Protein AF-0000000086523791 (afdb_homodimer)

Solvent-accessible surface area (backbone atoms only — not comparable to full-atom values): 11083 Å² total; per-residue (Å²): 118,56,74,66,54,50,53,51,49,51,51,46,50,51,45,53,51,39,54,52,46,50,52,58,50,50,51,60,93,48,88,85,52,74,67,69,59,48,72,68,50,50,51,43,50,53,49,46,54,52,52,44,53,53,50,54,45,50,52,24,54,75,55,69,38,56,59,83,69,45,79,67,77,78,74,68,75,64,69,58,68,72,66,54,68,65,63,68,61,56,65,77,111,118,57,74,67,55,52,53,49,48,52,51,49,50,51,47,52,51,38,55,50,46,49,50,58,50,51,52,58,90,48,88,84,51,74,65,68,61,50,72,70,50,51,50,44,49,54,50,45,54,50,50,46,52,53,50,52,44,51,53,24,53,74,55,69,39,56,61,82,68,46,79,65,79,77,76,66,76,63,71,60,69,71,67,55,69,65,66,68,62,57,67,76,112

Foldseek 3Di:
DDPVLVVVLVVLVVLVVVLVVVCVVQDDPDLVDDRPDDPVVVVVSVVSVVVSVVVVCVSCVVVVHPPVPPPPPDPPPCCVPVVVPPSVPPPPD/DDPVLVVVLVVLVVVVVVLVVVCVVQDDPDPVDDRPDDPVVVVVSVVSVVVSVVVVCVSCVVVVHPPVPPPPPDPPPCCVPVVPPPVVPPVPD

Sequence (186 aa):
MSAEHSTEKRILMAMRKTLGKIIRDLTPSDSAVQYPLSDDTVEDVKKCFDLIAARERELAQQAGLNVQDRPHFIDEERTTNIVSMQGLKKRADMSAEHSTEKRILMAMRKTLGKIIRDLTPSDSAVQYPLSDDTVEDVKKCFDLIAARERELAQQAGLNVQDRPHFIDEERTTNIVSMQGLKKRAD

Secondary structure (DSSP, 8-state):
--HHHHHHHHHHHHHHHHHHHHHHHHS-SSTTSPPSS-HHHHHHHHHHHHHHHHHHHHHHHHTT--GGGS--------------THHHHGGG-/--HHHHHHHHHHHHHHHHHHHHHHHHS-SSTTSPPSS-HHHHHHHHHHHHHHHHHHHHHHHHTT--GGGS--------------GGGGTGGG-

Structure (mmCIF, N/CA/C/O backbone):
data_AF-0000000086523791-model_v1
#
loop_
_entity.id
_entity.type
_entity.pdbx_description
1 polymer 'Segregation and condensation protein A'
#
loop_
_atom_site.group_PDB
_atom_site.id
_atom_site.type_symbol
_atom_site.label_atom_id
_atom_site.label_alt_id
_atom_site.label_comp_id
_atom_site.label_asym_id
_atom_site.label_entity_id
_atom_site.label_seq_id
_atom_site.pdbx_PDB_ins_code
_atom_site.Cartn_x
_atom_site.Cartn_y
_atom_site.Cartn_z
_atom_site.occupancy
_atom_site.B_iso_or_equiv
_atom_site.auth_seq_id
_atom_site.auth_comp_id
_atom_site.auth_asym_id
_atom_site.auth_atom_id
_atom_site.pdbx_PDB_model_num
ATOM 1 N N . MET A 1 1 ? 11.602 -16.594 -11.641 1 57.47 1 MET A N 1
ATOM 2 C CA . MET A 1 1 ? 10.523 -15.828 -11.039 1 57.47 1 MET A CA 1
ATOM 3 C C . MET A 1 1 ? 9.398 -15.594 -12.055 1 57.47 1 MET A C 1
ATOM 5 O O . MET A 1 1 ? 9.656 -15.242 -13.203 1 57.47 1 MET A O 1
ATOM 9 N N . SER A 1 2 ? 8.125 -16.047 -11.766 1 75.75 2 SER A N 1
ATOM 10 C CA . SER A 1 2 ? 7.039 -15.883 -12.727 1 75.75 2 SER A CA 1
ATOM 11 C C . SER A 1 2 ? 6.699 -14.414 -12.938 1 75.75 2 SER A C 1
ATOM 13 O O . SER A 1 2 ? 7.004 -13.57 -12.086 1 75.75 2 SER A O 1
ATOM 15 N N . ALA A 1 3 ? 6.363 -14.008 -14.148 1 73.5 3 ALA A N 1
ATOM 16 C CA . ALA A 1 3 ? 5.93 -12.656 -14.492 1 73.5 3 ALA A CA 1
ATOM 17 C C . ALA A 1 3 ? 4.938 -12.125 -13.461 1 73.5 3 ALA A C 1
ATOM 19 O O . ALA A 1 3 ? 4.941 -10.93 -13.148 1 73.5 3 ALA A O 1
ATOM 20 N N . GLU A 1 4 ? 4.207 -13.031 -12.883 1 75.5 4 GLU A N 1
ATOM 21 C CA . GLU A 1 4 ? 3.215 -12.68 -11.875 1 75.5 4 GLU A CA 1
ATOM 22 C C . GLU A 1 4 ? 3.881 -12.211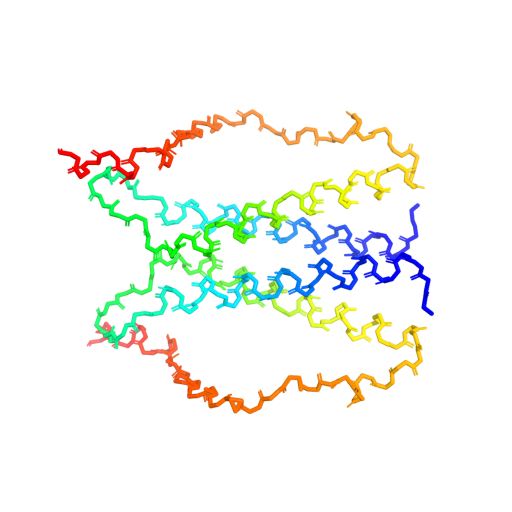 -10.586 1 75.5 4 GLU A C 1
ATOM 24 O O . GLU A 1 4 ? 3.424 -11.258 -9.953 1 75.5 4 GLU A O 1
ATOM 29 N N . HIS A 1 5 ? 5.008 -12.82 -10.273 1 79.25 5 HIS A N 1
ATOM 30 C CA . HIS A 1 5 ? 5.711 -12.445 -9.055 1 79.25 5 HIS A CA 1
ATOM 31 C C . HIS A 1 5 ? 6.445 -11.117 -9.227 1 79.25 5 HIS A C 1
ATOM 33 O O . HIS A 1 5 ? 6.547 -10.336 -8.281 1 79.25 5 HIS A O 1
ATOM 39 N N . SER A 1 6 ? 6.762 -10.922 -10.461 1 84.69 6 SER A N 1
ATOM 40 C CA . SER A 1 6 ? 7.461 -9.672 -10.734 1 84.69 6 SER A CA 1
ATOM 41 C C . SER A 1 6 ? 6.527 -8.469 -10.586 1 84.69 6 SER A C 1
ATOM 43 O O . SER A 1 6 ? 6.906 -7.453 -10 1 84.69 6 SER A O 1
ATOM 45 N N . THR A 1 7 ? 5.328 -8.633 -11.086 1 90.75 7 THR A N 1
ATOM 46 C CA . THR A 1 7 ? 4.355 -7.547 -11 1 90.75 7 THR A CA 1
ATOM 47 C C . THR A 1 7 ? 3.99 -7.27 -9.539 1 90.75 7 THR A C 1
ATOM 49 O O . THR A 1 7 ? 3.953 -6.117 -9.109 1 90.75 7 THR A O 1
ATOM 52 N N . GLU A 1 8 ? 3.781 -8.297 -8.852 1 93.62 8 GLU A N 1
ATOM 53 C CA . GLU A 1 8 ? 3.443 -8.141 -7.441 1 93.62 8 GLU A CA 1
ATOM 54 C C . GLU A 1 8 ? 4.578 -7.477 -6.668 1 93.62 8 GLU A C 1
ATOM 56 O O . GLU A 1 8 ? 4.336 -6.59 -5.848 1 93.62 8 GLU A O 1
ATOM 61 N N . LYS A 1 9 ? 5.746 -7.879 -6.918 1 92.06 9 LYS A N 1
ATOM 62 C CA . LYS A 1 9 ? 6.902 -7.293 -6.242 1 92.06 9 LYS A CA 1
ATOM 63 C C . LYS A 1 9 ? 7.008 -5.797 -6.527 1 92.06 9 LYS A C 1
ATOM 65 O O . LYS A 1 9 ? 7.27 -5.004 -5.621 1 92.06 9 LYS A O 1
ATOM 70 N N . ARG A 1 10 ? 6.777 -5.402 -7.695 1 92.62 10 ARG A N 1
ATOM 71 C CA . ARG A 1 10 ? 6.832 -3.992 -8.07 1 92.62 10 ARG A CA 1
ATOM 72 C C . ARG A 1 10 ? 5.785 -3.186 -7.309 1 92.62 10 ARG A C 1
ATOM 74 O O . ARG A 1 10 ? 6.055 -2.068 -6.863 1 92.62 10 ARG A O 1
ATOM 81 N N . ILE A 1 11 ? 4.664 -3.756 -7.207 1 96.19 11 ILE A N 1
ATOM 82 C CA . ILE A 1 11 ? 3.578 -3.072 -6.512 1 96.19 11 ILE A CA 1
ATOM 83 C C . ILE A 1 11 ? 3.928 -2.916 -5.031 1 96.19 11 ILE A C 1
ATOM 85 O O . ILE A 1 11 ? 3.77 -1.836 -4.461 1 96.19 11 ILE A O 1
ATOM 89 N N . LEU A 1 12 ? 4.418 -4 -4.445 1 96.25 12 LEU A N 1
ATOM 90 C CA . LEU A 1 12 ? 4.777 -3.959 -3.031 1 96.25 12 LEU A CA 1
ATOM 91 C C . LEU A 1 12 ? 5.887 -2.939 -2.783 1 96.25 12 LEU A C 1
ATOM 93 O O . LEU A 1 12 ? 5.832 -2.186 -1.809 1 96.25 12 LEU A O 1
ATOM 97 N N . MET A 1 13 ? 6.848 -2.801 -3.639 1 95.25 13 MET A N 1
ATOM 98 C CA . MET A 1 13 ? 7.934 -1.834 -3.512 1 95.25 13 MET A CA 1
ATOM 99 C C . MET A 1 13 ? 7.41 -0.407 -3.627 1 95.25 13 MET A C 1
ATOM 101 O O . MET A 1 13 ? 7.805 0.468 -2.854 1 95.25 13 MET A O 1
ATOM 105 N N . ALA A 1 14 ? 6.574 -0.246 -4.621 1 96.38 14 ALA A N 1
ATOM 106 C CA . ALA A 1 14 ? 5.984 1.077 -4.801 1 96.38 14 ALA A CA 1
ATOM 107 C C . ALA A 1 14 ? 5.199 1.503 -3.564 1 96.38 14 ALA A C 1
ATOM 109 O O . ALA A 1 14 ? 5.305 2.648 -3.119 1 96.38 14 ALA A O 1
ATOM 110 N N . MET A 1 15 ? 4.453 0.571 -3.029 1 97.44 15 MET A N 1
ATOM 111 C CA . MET A 1 15 ? 3.658 0.856 -1.839 1 97.44 15 MET A CA 1
ATOM 112 C C . MET A 1 15 ? 4.555 1.188 -0.651 1 97.44 15 MET A C 1
ATOM 114 O O . MET A 1 15 ? 4.32 2.168 0.057 1 97.44 15 MET A O 1
ATOM 118 N N . ARG A 1 16 ? 5.602 0.369 -0.463 1 96.75 16 ARG A N 1
ATOM 119 C CA . ARG A 1 16 ? 6.531 0.592 0.639 1 96.75 16 ARG A CA 1
ATOM 120 C C . ARG A 1 16 ? 7.191 1.964 0.53 1 96.75 16 ARG A C 1
ATOM 122 O O . ARG A 1 16 ? 7.242 2.713 1.508 1 96.75 16 ARG A O 1
ATOM 129 N N . LYS A 1 17 ? 7.617 2.277 -0.601 1 97.19 17 LYS A N 1
ATOM 130 C CA . LYS A 1 17 ? 8.273 3.562 -0.823 1 97.19 17 LYS A CA 1
ATOM 131 C C . LYS A 1 17 ? 7.316 4.723 -0.574 1 97.19 17 LYS A C 1
ATOM 133 O O . LYS A 1 17 ? 7.684 5.711 0.064 1 97.19 17 LYS A O 1
ATOM 138 N N . THR A 1 18 ? 6.141 4.602 -1.095 1 98 18 THR A N 1
ATOM 139 C CA . THR A 1 18 ? 5.156 5.672 -0.972 1 98 18 THR A CA 1
ATOM 140 C C . THR A 1 18 ? 4.762 5.879 0.487 1 98 18 THR A C 1
ATOM 142 O O . THR A 1 18 ? 4.711 7.016 0.965 1 98 18 THR A O 1
ATOM 145 N N . LEU A 1 19 ? 4.445 4.742 1.153 1 97.44 19 LEU A N 1
ATOM 146 C CA . LEU A 1 19 ? 4.133 4.859 2.572 1 97.44 19 LEU A CA 1
ATOM 147 C C . LEU A 1 19 ? 5.285 5.504 3.334 1 97.44 19 LEU A C 1
ATOM 149 O O . LEU A 1 19 ? 5.066 6.344 4.207 1 97.44 19 LEU A O 1
ATOM 153 N N . GLY A 1 20 ? 6.504 5.145 3.049 1 96.69 20 GLY A N 1
ATOM 154 C CA . GLY A 1 20 ? 7.672 5.762 3.658 1 96.69 20 GLY A CA 1
ATOM 155 C C . GLY A 1 20 ? 7.746 7.258 3.418 1 96.69 20 GLY A C 1
ATOM 156 O O . GLY A 1 20 ? 8.039 8.023 4.34 1 96.69 20 GLY A O 1
ATOM 157 N N . LYS A 1 21 ? 7.5 7.645 2.219 1 96.38 21 LYS A N 1
ATOM 158 C CA . LYS A 1 21 ? 7.516 9.062 1.871 1 96.38 21 LYS A CA 1
ATOM 159 C C . LYS A 1 21 ? 6.426 9.82 2.621 1 96.38 21 LYS A C 1
ATOM 161 O O . LYS A 1 21 ? 6.641 10.953 3.057 1 96.38 21 LYS A O 1
ATOM 166 N N . ILE A 1 22 ? 5.238 9.273 2.73 1 96.81 22 ILE A N 1
ATOM 167 C CA . ILE A 1 22 ? 4.137 9.891 3.463 1 96.81 22 ILE A CA 1
ATOM 168 C C . ILE A 1 22 ? 4.566 10.164 4.902 1 96.81 22 ILE A C 1
ATOM 170 O O . ILE A 1 22 ? 4.371 11.273 5.41 1 96.81 22 ILE A O 1
ATOM 174 N N . ILE A 1 23 ? 5.109 9.188 5.539 1 95.56 23 ILE A N 1
ATOM 175 C CA . ILE A 1 23 ? 5.562 9.328 6.918 1 95.56 23 ILE A CA 1
ATOM 176 C C . ILE A 1 23 ? 6.602 10.445 7.008 1 95.56 23 ILE A C 1
ATOM 178 O O . ILE A 1 23 ? 6.551 11.281 7.914 1 95.56 23 ILE A O 1
ATOM 182 N N . ARG A 1 24 ? 7.504 10.445 6.109 1 93.88 24 ARG A N 1
ATOM 183 C CA . ARG A 1 24 ? 8.547 11.461 6.102 1 93.88 24 ARG A CA 1
ATOM 184 C C . ARG A 1 24 ? 7.945 12.859 5.969 1 93.88 24 ARG A C 1
ATOM 186 O O . ARG A 1 24 ? 8.328 13.781 6.691 1 93.88 24 ARG A O 1
ATOM 193 N N . ASP A 1 25 ? 7.055 13.016 5.027 1 93.69 25 ASP A N 1
ATOM 194 C CA . ASP A 1 25 ? 6.414 14.305 4.773 1 93.69 25 ASP A CA 1
ATOM 195 C C . ASP A 1 25 ? 5.629 14.781 5.996 1 93.69 25 ASP A C 1
ATOM 197 O O . ASP A 1 25 ? 5.48 15.984 6.219 1 93.69 25 ASP A O 1
ATOM 201 N N . LEU A 1 26 ? 5.109 13.852 6.719 1 93.56 26 LEU A N 1
ATOM 202 C CA . LEU A 1 26 ? 4.191 14.188 7.801 1 93.56 26 LEU A CA 1
ATOM 203 C C . LEU A 1 26 ? 4.938 14.328 9.125 1 93.56 26 LEU A C 1
ATOM 205 O O . LEU A 1 26 ? 4.367 14.789 10.117 1 93.56 26 LEU A O 1
ATOM 209 N N . THR A 1 27 ? 6.062 13.758 9.117 1 89.19 27 THR A N 1
ATOM 210 C CA . THR A 1 27 ? 6.848 13.867 10.344 1 89.19 27 THR A CA 1
ATOM 211 C C . THR A 1 27 ? 7.305 15.305 10.57 1 89.19 27 THR A C 1
ATOM 213 O O . THR A 1 27 ? 8.039 15.859 9.75 1 89.19 27 THR A O 1
ATOM 216 N N . PRO A 1 28 ? 6.688 15.891 11.602 1 76.44 28 PRO A N 1
ATOM 217 C CA . PRO A 1 28 ? 7.047 17.297 11.859 1 76.44 28 PRO A CA 1
ATOM 218 C C . PRO A 1 28 ? 8.508 17.453 12.266 1 76.44 28 PRO A C 1
ATOM 220 O O . PRO A 1 28 ? 9.117 16.531 12.812 1 76.44 28 PRO A O 1
ATOM 223 N N . SER A 1 29 ? 9.047 18.594 11.844 1 76.5 29 SER A N 1
ATOM 224 C CA . SER A 1 29 ? 10.391 18.938 12.305 1 76.5 29 SER A CA 1
ATOM 225 C C . SER A 1 29 ? 10.406 19.266 13.797 1 76.5 29 SER A C 1
ATOM 227 O O . SER A 1 29 ? 11.422 19.078 14.461 1 76.5 29 SER A O 1
ATOM 229 N N . ASP A 1 30 ? 9.273 19.828 14.172 1 75.31 30 ASP A N 1
ATOM 230 C CA . ASP A 1 30 ? 9.117 20.234 15.57 1 75.31 30 ASP A CA 1
ATOM 231 C C . ASP A 1 30 ? 8.281 19.203 16.344 1 75.31 30 ASP A C 1
ATOM 233 O O . ASP A 1 30 ? 7.188 18.844 15.906 1 75.31 30 ASP A O 1
ATOM 237 N N . SER A 1 31 ? 8.734 18.766 17.422 1 76.12 31 SER A N 1
ATOM 238 C CA . SER A 1 31 ? 8.078 17.75 18.25 1 76.12 31 SER A CA 1
ATOM 239 C C . SER A 1 31 ? 6.77 18.281 18.828 1 76.12 31 SER A C 1
ATOM 241 O O . SER A 1 31 ? 5.926 17.5 19.281 1 76.12 31 SER A O 1
ATOM 243 N N . ALA A 1 32 ? 6.609 19.547 18.766 1 77.25 32 ALA A N 1
ATOM 244 C CA . ALA A 1 32 ? 5.414 20.156 19.328 1 77.25 32 ALA A CA 1
ATOM 245 C C . ALA A 1 32 ? 4.227 20.016 18.375 1 77.25 32 ALA A C 1
ATOM 247 O O . ALA A 1 32 ? 3.074 20.219 18.781 1 77.25 32 ALA A O 1
ATOM 248 N N . VAL A 1 33 ? 4.535 19.781 17.172 1 74.44 33 VAL A N 1
ATOM 249 C CA . VAL A 1 33 ? 3.488 19.656 16.156 1 74.44 33 VAL A CA 1
ATOM 250 C C . VAL A 1 33 ? 2.947 18.234 16.141 1 74.44 33 VAL A C 1
ATOM 252 O O . VAL A 1 33 ? 3.717 17.266 16.125 1 74.44 33 VAL A O 1
ATOM 255 N N . GLN A 1 34 ? 1.703 18.172 16.25 1 79.56 34 GLN A N 1
ATOM 256 C CA . GLN A 1 34 ? 1.051 16.859 16.281 1 79.56 34 GLN A CA 1
ATOM 257 C C . GLN A 1 34 ? 1.063 16.219 14.906 1 79.56 34 GLN A C 1
ATOM 259 O O . GLN A 1 34 ? 0.889 16.891 13.891 1 79.56 34 GLN A O 1
ATOM 264 N N . TYR A 1 35 ? 1.271 14.906 15.008 1 84.19 35 TYR A N 1
ATOM 265 C CA . TYR A 1 35 ? 1.161 14.109 13.789 1 84.19 35 TYR A CA 1
ATOM 266 C C . TYR A 1 35 ? -0.268 14.117 13.258 1 84.19 35 TYR A C 1
ATOM 268 O O . TYR A 1 35 ? -1.218 13.898 14.016 1 84.19 35 TYR A O 1
ATOM 276 N N . PRO A 1 36 ? -0.43 14.438 12.031 1 88.69 36 PRO A N 1
ATOM 277 C CA . PRO A 1 36 ? -1.761 14.781 11.523 1 88.69 36 PRO A CA 1
ATOM 278 C C . PRO A 1 36 ? -2.611 13.555 11.219 1 88.69 36 PRO A C 1
ATOM 280 O O . PRO A 1 36 ? -3.789 13.68 10.883 1 88.69 36 PRO A O 1
ATOM 283 N N . LEU A 1 37 ? -2.084 12.383 11.328 1 93.75 37 LEU A N 1
ATOM 284 C CA . LEU A 1 37 ? -2.881 11.18 11.094 1 93.75 37 LEU A CA 1
ATOM 285 C C . LEU A 1 37 ? -3.541 10.703 12.383 1 93.75 37 LEU A C 1
ATOM 287 O O . LEU A 1 37 ? -2.936 10.758 13.453 1 93.75 37 LEU A O 1
ATOM 291 N N . SER A 1 38 ? -4.797 10.242 12.188 1 94.31 38 SER A N 1
ATOM 292 C CA . SER A 1 38 ? -5.457 9.617 13.328 1 94.31 38 SER A CA 1
ATOM 293 C C . SER A 1 38 ? -4.668 8.414 13.828 1 94.31 38 SER A C 1
ATOM 295 O O . SER A 1 38 ? -3.895 7.816 13.078 1 94.31 38 SER A O 1
ATOM 297 N N . ASP A 1 39 ? -4.945 8.008 15.094 1 93.94 39 ASP A N 1
ATOM 298 C CA . ASP A 1 39 ? -4.289 6.832 15.656 1 93.94 39 ASP A CA 1
ATOM 299 C C . ASP A 1 39 ? -4.625 5.574 14.859 1 93.94 39 ASP A C 1
ATOM 301 O O . ASP A 1 39 ? -3.764 4.715 14.656 1 93.94 39 ASP A O 1
ATOM 305 N N . ASP A 1 40 ? -5.828 5.457 14.461 1 96.12 40 ASP A N 1
ATOM 306 C CA . ASP A 1 40 ? -6.262 4.305 13.672 1 96.12 40 ASP A CA 1
ATOM 307 C C . ASP A 1 40 ? -5.492 4.215 12.359 1 96.12 40 ASP A C 1
ATOM 309 O O . ASP A 1 40 ? -5.078 3.127 11.945 1 96.12 40 ASP A O 1
ATOM 313 N N . THR A 1 41 ? -5.309 5.391 11.719 1 96.69 41 THR A N 1
ATOM 314 C CA . THR A 1 41 ? -4.59 5.414 10.453 1 96.69 41 THR A CA 1
ATOM 315 C C . THR A 1 41 ? -3.123 5.047 10.656 1 96.69 41 THR A C 1
ATOM 317 O O . THR A 1 41 ? -2.539 4.324 9.844 1 96.69 41 THR A O 1
ATOM 320 N N . VAL A 1 42 ? -2.598 5.496 11.727 1 96.56 42 VAL A N 1
ATOM 321 C CA . VAL A 1 42 ? -1.213 5.172 12.047 1 96.56 42 VAL A CA 1
ATOM 322 C C . VAL A 1 42 ? -1.065 3.662 12.227 1 96.56 42 VAL A C 1
ATOM 324 O O . VAL A 1 42 ? -0.117 3.061 11.719 1 96.56 42 VAL A O 1
ATOM 327 N N . GLU A 1 43 ? -1.948 3.092 12.828 1 97.31 43 GLU A N 1
ATOM 328 C CA . GLU A 1 43 ? -1.923 1.646 13.023 1 97.31 43 GLU A CA 1
ATOM 329 C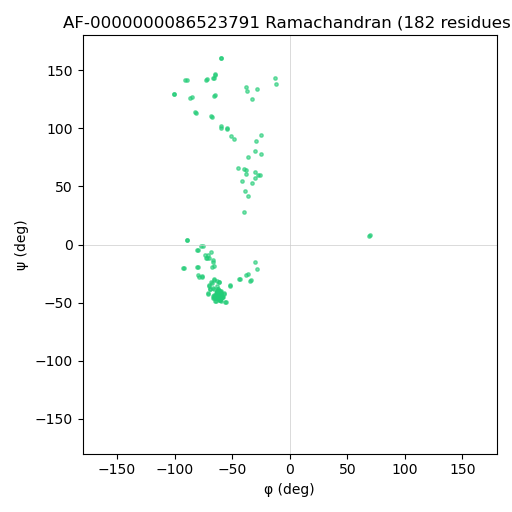 C . GLU A 1 43 ? -2.061 0.908 11.695 1 97.31 43 GLU A C 1
ATOM 331 O O . GLU A 1 43 ? -1.365 -0.082 11.453 1 97.31 43 GLU A O 1
ATOM 336 N N . ASP A 1 44 ? -2.959 1.381 10.891 1 96.81 44 ASP A N 1
ATOM 337 C CA . ASP A 1 44 ? -3.137 0.771 9.578 1 96.81 44 ASP A CA 1
ATOM 338 C C . ASP A 1 44 ? -1.854 0.853 8.758 1 96.81 44 ASP A C 1
ATOM 340 O O . ASP A 1 44 ? -1.517 -0.083 8.023 1 96.81 44 ASP A O 1
ATOM 344 N N . VAL A 1 45 ? -1.162 1.966 8.844 1 97.62 45 VAL A N 1
ATOM 345 C CA . VAL A 1 45 ? 0.094 2.152 8.125 1 97.62 45 VAL A CA 1
ATOM 346 C C . VAL A 1 45 ? 1.124 1.136 8.609 1 97.62 45 VAL A C 1
ATOM 348 O O . VAL A 1 45 ? 1.782 0.474 7.805 1 97.62 45 VAL A O 1
ATOM 351 N N . LYS A 1 46 ? 1.229 0.979 9.852 1 97.25 46 LYS A N 1
ATOM 352 C CA . LYS A 1 46 ? 2.154 0.004 10.422 1 97.25 46 LYS A CA 1
ATOM 353 C C . LYS A 1 46 ? 1.816 -1.41 9.961 1 97.25 46 LYS A C 1
ATOM 355 O O . LYS A 1 46 ? 2.705 -2.172 9.57 1 97.25 46 LYS A O 1
ATOM 360 N N . LYS A 1 47 ? 0.618 -1.729 9.984 1 97.06 47 LYS A N 1
ATOM 361 C CA . LYS A 1 47 ? 0.167 -3.045 9.539 1 97.06 47 LYS A CA 1
ATOM 362 C C . LYS A 1 47 ? 0.499 -3.27 8.062 1 97.06 47 LYS A C 1
ATOM 364 O O . LYS A 1 47 ? 0.882 -4.371 7.672 1 97.06 47 LYS A O 1
ATOM 369 N N . CYS A 1 48 ? 0.324 -2.266 7.316 1 96.88 48 C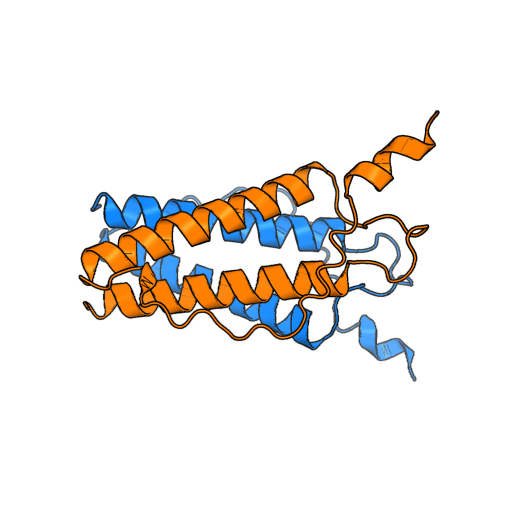YS A N 1
ATOM 370 C CA . CYS A 1 48 ? 0.635 -2.377 5.895 1 96.88 48 CYS A CA 1
ATOM 371 C C . CYS A 1 48 ? 2.115 -2.674 5.68 1 96.88 48 CYS A C 1
ATOM 373 O O . CYS A 1 48 ? 2.473 -3.486 4.828 1 96.88 48 CYS A O 1
ATOM 375 N N . PHE A 1 49 ? 3.021 -2.021 6.453 1 96.12 49 PHE A N 1
ATOM 376 C CA . PHE A 1 49 ? 4.445 -2.322 6.359 1 96.12 49 PHE A CA 1
ATOM 377 C C . PHE A 1 49 ? 4.715 -3.779 6.715 1 96.12 49 PHE A C 1
ATOM 379 O O . PHE A 1 49 ? 5.492 -4.453 6.035 1 96.12 49 PHE A O 1
ATOM 386 N N . ASP A 1 50 ? 4.02 -4.195 7.707 1 95.88 50 ASP A N 1
ATOM 387 C CA . ASP A 1 50 ? 4.191 -5.586 8.117 1 95.88 50 ASP A CA 1
ATOM 388 C C . ASP A 1 50 ? 3.734 -6.547 7.023 1 95.88 50 ASP A C 1
ATOM 390 O O . ASP A 1 50 ? 4.398 -7.547 6.75 1 95.88 50 ASP A O 1
ATOM 394 N N . LEU A 1 51 ? 2.584 -6.277 6.41 1 95.69 51 LEU A N 1
ATOM 395 C CA . LEU A 1 51 ? 2.035 -7.105 5.344 1 95.69 51 LEU A CA 1
ATOM 396 C C . LEU A 1 51 ? 2.969 -7.129 4.137 1 95.69 51 LEU A C 1
ATOM 398 O O . LEU A 1 51 ? 3.211 -8.188 3.551 1 95.69 51 LEU A O 1
ATOM 402 N N . ILE A 1 52 ? 3.443 -5.984 3.803 1 95.19 52 ILE A N 1
ATOM 403 C CA . ILE A 1 52 ? 4.363 -5.871 2.676 1 95.19 52 ILE A CA 1
ATOM 404 C C . ILE A 1 52 ? 5.617 -6.703 2.947 1 95.19 52 ILE A C 1
ATOM 406 O O . ILE A 1 52 ? 6.035 -7.5 2.105 1 95.19 52 ILE A O 1
ATOM 410 N N . ALA A 1 53 ? 6.188 -6.555 4.129 1 94.06 53 ALA A N 1
ATOM 411 C CA . ALA A 1 53 ? 7.406 -7.277 4.484 1 94.06 53 ALA A CA 1
ATOM 412 C C . ALA A 1 53 ? 7.184 -8.789 4.438 1 94.06 53 ALA A C 1
ATOM 414 O O . ALA A 1 53 ? 8.016 -9.531 3.908 1 94.06 53 ALA A O 1
ATOM 415 N N . ALA A 1 54 ? 6.078 -9.195 4.996 1 93.69 54 ALA A N 1
ATOM 416 C CA . ALA A 1 54 ? 5.75 -10.617 5.027 1 93.69 54 ALA A CA 1
ATOM 417 C C . ALA A 1 54 ? 5.594 -11.172 3.613 1 93.69 54 ALA A C 1
ATOM 419 O O . ALA A 1 54 ? 6.125 -12.242 3.295 1 93.69 54 ALA A O 1
ATOM 420 N N . ARG A 1 55 ? 4.902 -10.422 2.746 1 94.5 55 ARG A N 1
ATOM 421 C CA . ARG A 1 55 ? 4.66 -10.883 1.385 1 94.5 55 ARG A CA 1
ATOM 422 C C . ARG A 1 55 ? 5.953 -10.891 0.572 1 94.5 55 ARG A C 1
ATOM 424 O O . ARG A 1 55 ? 6.172 -11.789 -0.243 1 94.5 55 ARG A O 1
ATOM 431 N N . GLU A 1 56 ? 6.816 -9.93 0.744 1 92.25 56 GLU A N 1
ATOM 432 C CA . GLU A 1 56 ? 8.117 -9.883 0.074 1 92.25 56 GLU A CA 1
ATOM 433 C C . GLU A 1 56 ? 8.977 -11.078 0.461 1 92.25 56 GLU A C 1
ATOM 435 O O . GLU A 1 56 ? 9.656 -11.664 -0.386 1 92.25 56 GLU A O 1
ATOM 440 N N . ARG A 1 57 ? 8.898 -11.414 1.715 1 90.94 57 ARG A N 1
ATOM 441 C CA . ARG A 1 57 ? 9.633 -12.586 2.172 1 90.94 57 ARG A CA 1
ATOM 442 C C . ARG A 1 57 ? 9.109 -13.852 1.497 1 90.94 57 ARG A C 1
ATOM 444 O O . ARG A 1 57 ? 9.898 -14.695 1.053 1 90.94 57 ARG A O 1
ATOM 451 N N . GLU A 1 58 ? 7.828 -13.977 1.432 1 91.25 58 GLU A N 1
ATOM 452 C CA . GLU A 1 58 ? 7.207 -15.125 0.786 1 91.25 58 GLU A CA 1
ATOM 453 C C . GLU A 1 58 ? 7.594 -15.211 -0.688 1 91.25 58 GLU A C 1
ATOM 455 O O . GLU A 1 58 ? 7.926 -16.281 -1.189 1 91.25 58 GLU A O 1
ATOM 460 N N . LEU A 1 59 ? 7.523 -14.102 -1.34 1 89.94 59 LEU A N 1
ATOM 461 C CA . LEU A 1 59 ? 7.871 -14.062 -2.756 1 89.94 59 LEU A CA 1
ATOM 462 C C . LEU A 1 59 ? 9.336 -14.422 -2.969 1 89.94 59 LEU A C 1
ATOM 464 O O . LEU A 1 59 ? 9.672 -15.117 -3.934 1 89.94 59 LEU A O 1
ATOM 468 N N . ALA A 1 60 ? 10.203 -13.938 -2.102 1 88.25 60 ALA A N 1
ATOM 469 C CA . ALA A 1 60 ? 11.625 -14.258 -2.178 1 88.25 60 ALA A CA 1
ATOM 470 C C . ALA A 1 60 ? 11.859 -15.758 -2.008 1 88.25 60 ALA A C 1
ATOM 472 O O . ALA A 1 60 ? 12.641 -16.359 -2.75 1 88.25 60 ALA A O 1
ATOM 473 N N . GL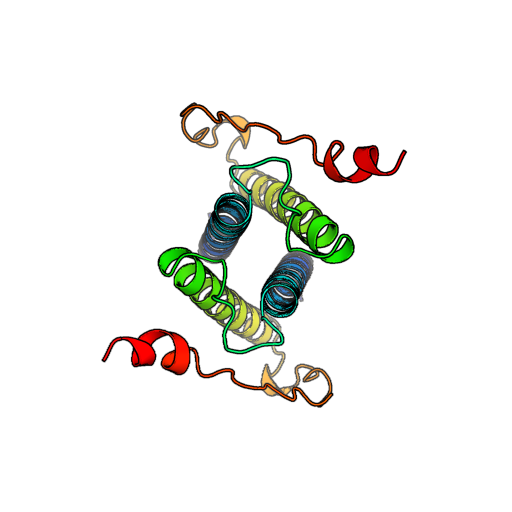N A 1 61 ? 11.148 -16.328 -1.052 1 86.62 61 GLN A N 1
ATOM 474 C CA . GLN A 1 61 ? 11.266 -17.766 -0.795 1 86.62 61 GLN A CA 1
ATOM 475 C C . GLN A 1 61 ? 10.797 -18.578 -1.999 1 86.62 61 GLN A C 1
ATOM 477 O O . GLN A 1 61 ? 11.445 -19.562 -2.383 1 86.62 61 GLN A O 1
ATOM 482 N N . GLN A 1 62 ? 9.75 -18.172 -2.611 1 85.69 62 GLN A N 1
ATOM 483 C CA . GLN A 1 62 ? 9.211 -18.859 -3.783 1 85.69 62 GLN A CA 1
ATOM 484 C C . GLN A 1 62 ? 10.172 -18.766 -4.965 1 85.69 62 GLN A C 1
ATOM 486 O O . GLN A 1 62 ? 10.203 -19.641 -5.82 1 85.69 62 GLN A O 1
ATOM 491 N N . ALA A 1 63 ? 10.898 -17.703 -4.992 1 85.06 63 ALA A N 1
ATOM 492 C CA . ALA A 1 63 ? 11.844 -17.484 -6.086 1 85.06 63 ALA A CA 1
ATOM 493 C C . ALA A 1 63 ? 13.203 -18.094 -5.766 1 85.06 63 ALA A C 1
ATOM 495 O O . ALA A 1 63 ? 14.117 -18.062 -6.598 1 85.06 63 ALA A O 1
ATOM 496 N N . GLY A 1 64 ? 13.344 -18.797 -4.602 1 82.5 64 GLY A N 1
ATOM 497 C CA . GLY A 1 64 ? 14.617 -19.391 -4.199 1 82.5 64 GLY A CA 1
ATOM 498 C C . GLY A 1 64 ? 15.648 -18.344 -3.811 1 82.5 64 GLY A C 1
ATOM 499 O O . GLY A 1 64 ? 16.859 -18.609 -3.881 1 82.5 64 GLY A O 1
ATOM 500 N N . LEU A 1 65 ? 15.164 -17.188 -3.758 1 73.56 65 LEU A N 1
ATOM 501 C CA . LEU A 1 65 ? 16.062 -16.109 -3.365 1 73.56 65 LEU A CA 1
ATOM 502 C C . LEU A 1 65 ? 16.203 -16.047 -1.847 1 73.56 65 LEU A C 1
ATOM 504 O O . LEU A 1 65 ? 15.234 -16.297 -1.125 1 73.56 65 LEU A O 1
ATOM 508 N N . ASN A 1 66 ? 17.406 -16.344 -1.364 1 59.5 66 ASN A N 1
ATOM 509 C CA . ASN A 1 66 ? 17.594 -16.125 0.064 1 59.5 66 ASN A CA 1
ATOM 510 C C . ASN A 1 66 ? 17.234 -14.695 0.469 1 59.5 66 ASN A C 1
ATOM 512 O O . ASN A 1 66 ? 17.719 -13.734 -0.122 1 59.5 66 ASN A O 1
ATOM 516 N N . VAL A 1 67 ? 16.141 -14.578 0.961 1 57.56 67 VAL A N 1
ATOM 517 C CA . VAL A 1 67 ? 15.656 -13.289 1.445 1 57.56 67 VAL A CA 1
ATOM 518 C C . VAL A 1 67 ? 16.828 -12.492 2.027 1 57.56 67 VAL A C 1
ATOM 520 O O . VAL A 1 67 ? 16.844 -11.258 1.946 1 57.56 67 VAL A O 1
ATOM 523 N N . GLN A 1 68 ? 17.812 -13.297 2.588 1 47.22 68 GLN A N 1
ATOM 524 C CA . GLN A 1 68 ? 19.016 -12.609 3.076 1 47.22 68 GLN A CA 1
ATOM 525 C C . GLN A 1 68 ? 19.75 -11.93 1.935 1 47.22 68 GLN A C 1
ATOM 527 O O . GLN A 1 68 ? 20.625 -11.078 2.17 1 47.22 68 GLN A O 1
ATOM 532 N N . ASP A 1 69 ? 19.766 -12.484 0.815 1 47.38 69 ASP A N 1
ATOM 533 C CA . ASP A 1 69 ? 20.438 -11.898 -0.337 1 47.38 69 ASP A CA 1
ATOM 534 C C . ASP A 1 69 ? 19.719 -10.641 -0.813 1 47.38 69 ASP A C 1
ATOM 536 O O . ASP A 1 69 ? 19.953 -10.172 -1.93 1 47.38 69 ASP A O 1
ATOM 540 N N . ARG A 1 70 ? 18.766 -10.281 -0.417 1 43.59 70 ARG A N 1
ATOM 541 C CA . ARG A 1 70 ? 17.969 -9.133 -0.826 1 43.59 70 ARG A CA 1
ATOM 542 C C . ARG A 1 70 ? 18.75 -7.836 -0.669 1 43.59 70 ARG A C 1
ATOM 544 O O . ARG A 1 70 ? 19.344 -7.59 0.381 1 43.59 70 ARG A O 1
ATOM 551 N N . PRO A 1 71 ? 19.281 -7.348 -1.787 1 38.59 71 PRO A N 1
ATOM 552 C CA . PRO A 1 71 ? 19.938 -6.047 -1.629 1 38.59 71 PRO A CA 1
ATOM 553 C C . PRO A 1 71 ? 19.391 -5.242 -0.457 1 38.59 71 PRO A C 1
ATOM 555 O O . PRO A 1 71 ? 18.172 -5.121 -0.308 1 38.59 71 PRO A O 1
ATOM 558 N N . HIS A 1 72 ? 20.094 -5.406 0.706 1 35.72 72 HIS A N 1
ATOM 559 C CA . HIS A 1 72 ? 19.859 -4.434 1.768 1 35.72 72 HIS A CA 1
ATOM 560 C C . HIS A 1 72 ? 19.672 -3.029 1.198 1 35.72 72 HIS A C 1
ATOM 562 O O . HIS A 1 72 ? 20.547 -2.516 0.503 1 35.72 72 HIS A O 1
ATOM 568 N N . PHE A 1 73 ? 18.906 -2.551 0.53 1 31.66 73 PHE A N 1
ATOM 569 C CA . PHE A 1 73 ? 19.031 -1.098 0.552 1 31.66 73 PHE A CA 1
ATOM 570 C C . PHE A 1 73 ? 19.938 -0.642 1.689 1 31.66 73 PHE A C 1
ATOM 572 O O . PHE A 1 73 ? 20.094 -1.354 2.684 1 31.66 73 PHE A O 1
ATOM 579 N N . ILE A 1 74 ? 20.859 0.617 1.35 1 30.95 74 ILE A N 1
ATOM 580 C CA . ILE A 1 74 ? 21.797 1.615 1.849 1 30.95 74 ILE A CA 1
ATOM 581 C C . ILE A 1 74 ? 21.453 1.965 3.295 1 30.95 74 ILE A C 1
ATOM 583 O O . ILE A 1 74 ? 20.297 2.242 3.619 1 30.95 74 ILE A O 1
ATOM 587 N N . ASP A 1 75 ? 22.281 1.886 4.207 1 30.52 75 ASP A N 1
ATOM 588 C CA . ASP A 1 75 ? 22.656 2.66 5.383 1 30.52 75 ASP A CA 1
ATOM 589 C C . ASP A 1 75 ? 22.344 4.145 5.191 1 30.52 75 ASP A C 1
ATOM 591 O O . ASP A 1 75 ? 22.969 5 5.828 1 30.52 75 ASP A O 1
ATOM 595 N N . GLU A 1 76 ? 22.188 4.73 3.99 1 31.27 76 GLU A N 1
ATOM 596 C CA . GLU A 1 76 ? 22.031 6.109 4.441 1 31.27 76 GLU A CA 1
ATOM 597 C C . GLU A 1 76 ? 21.219 6.176 5.734 1 31.27 76 GLU A C 1
ATOM 599 O O . GLU A 1 76 ? 20.328 5.352 5.961 1 31.27 76 GLU A O 1
ATOM 604 N N . GLU A 1 77 ? 21.781 7.02 6.617 1 28.91 77 GLU A N 1
ATOM 605 C CA . GLU A 1 77 ? 21.359 7.41 7.961 1 28.91 77 GLU A CA 1
ATOM 606 C C . GLU A 1 77 ? 19.844 7.363 8.102 1 28.91 77 GLU A C 1
ATOM 608 O O . GLU A 1 77 ? 19.125 8.125 7.445 1 28.91 77 GLU A O 1
ATOM 613 N N . ARG A 1 78 ? 19.406 6.449 7.977 1 32.56 78 ARG A N 1
ATOM 614 C CA . ARG A 1 78 ? 18.156 6.508 8.734 1 32.56 78 ARG A CA 1
ATOM 615 C C . ARG A 1 78 ? 18.344 7.277 10.039 1 32.56 78 ARG A C 1
ATOM 617 O O . ARG A 1 78 ? 18.938 6.766 10.992 1 32.56 78 ARG A O 1
ATOM 624 N N . THR A 1 79 ? 18.984 8.375 9.914 1 30.72 79 THR A N 1
ATOM 625 C CA . THR A 1 79 ? 18.531 9.117 11.094 1 30.72 79 THR A CA 1
ATOM 626 C C . THR A 1 79 ? 17.047 8.891 11.344 1 30.72 79 THR A C 1
ATOM 628 O O . THR A 1 79 ? 16.203 9.508 10.695 1 30.72 79 THR A O 1
ATOM 631 N N . THR A 1 80 ? 16.672 7.887 10.969 1 30.81 80 THR A N 1
ATOM 632 C CA . THR A 1 80 ? 15.336 7.609 11.477 1 30.81 80 THR A CA 1
ATOM 633 C C . THR A 1 80 ? 15.195 8.094 12.922 1 30.81 80 THR A C 1
ATOM 635 O O . THR A 1 80 ? 15.789 7.523 13.836 1 30.81 80 THR A O 1
ATOM 638 N N . ASN A 1 81 ? 15.367 9.281 13.023 1 28.69 81 ASN A N 1
ATOM 639 C CA . ASN A 1 81 ? 14.773 9.758 14.266 1 28.69 81 ASN A CA 1
ATOM 640 C C . ASN A 1 81 ? 13.438 9.078 14.555 1 28.69 81 ASN A C 1
ATOM 642 O O . ASN A 1 81 ? 12.469 9.266 13.82 1 28.69 81 ASN A O 1
ATOM 646 N N . ILE A 1 82 ? 13.477 7.762 14.781 1 31.89 82 ILE A N 1
ATOM 647 C CA . ILE A 1 82 ? 12.352 7.168 15.5 1 31.89 82 ILE A CA 1
ATOM 648 C C . ILE A 1 82 ? 11.688 8.219 16.375 1 31.89 82 ILE A C 1
ATOM 650 O O . ILE A 1 82 ? 12.273 8.68 17.359 1 31.89 82 ILE A O 1
ATOM 654 N N . VAL A 1 83 ? 11.242 9.188 15.797 1 31.75 83 VAL A N 1
ATOM 655 C CA . VAL A 1 83 ? 10.43 10.008 16.688 1 31.75 83 VAL A CA 1
ATOM 656 C C . VAL A 1 83 ? 9.445 9.125 17.453 1 31.75 83 VAL A C 1
ATOM 658 O O . VAL A 1 83 ? 8.773 8.273 16.859 1 31.75 83 VAL A O 1
ATOM 661 N N . SER A 1 84 ? 9.812 8.633 18.625 1 29.91 84 SER A N 1
ATOM 662 C CA . SER A 1 84 ? 8.977 7.98 19.625 1 29.91 84 SER A CA 1
ATOM 663 C C . SER A 1 84 ? 7.523 8.414 19.516 1 29.91 84 SER A C 1
ATOM 665 O O . SER A 1 84 ? 7.211 9.602 19.625 1 29.91 84 SER A O 1
ATOM 667 N N . MET A 1 85 ? 6.91 7.832 18.562 1 35.19 85 MET A N 1
ATOM 668 C CA . MET A 1 85 ? 5.477 8.086 18.688 1 35.19 85 MET A CA 1
ATOM 669 C C . MET A 1 85 ? 5.066 8.109 20.156 1 35.19 85 MET A C 1
ATOM 671 O O . MET A 1 85 ? 3.902 8.367 20.469 1 35.19 85 MET A O 1
ATOM 675 N N . GLN A 1 86 ? 5.789 7.441 21.016 1 35.31 86 GLN A N 1
ATOM 676 C CA . GLN A 1 86 ? 5.523 7.57 22.438 1 35.31 86 GLN A CA 1
ATOM 677 C C . GLN A 1 86 ? 5.484 9.039 22.859 1 35.31 86 GLN A C 1
ATOM 679 O O . GLN A 1 86 ? 4.883 9.383 23.875 1 35.31 86 GLN A O 1
ATOM 684 N N . GLY A 1 87 ? 6.258 9.789 22.281 1 34.59 87 GLY A N 1
ATOM 685 C CA . GLY A 1 87 ? 6.238 11.188 22.688 1 34.59 87 GLY A CA 1
ATOM 686 C C . GLY A 1 87 ? 4.938 11.891 22.328 1 34.59 87 GLY A C 1
ATOM 687 O O . GLY A 1 87 ? 4.793 13.094 22.578 1 34.59 87 GLY A O 1
ATOM 688 N N . LEU A 1 88 ? 4.246 11.297 21.406 1 35.66 88 LEU A N 1
ATOM 689 C CA . LEU A 1 88 ? 2.98 11.992 21.172 1 35.66 88 LEU A CA 1
ATOM 690 C C . LEU A 1 88 ? 2.115 11.961 22.438 1 35.66 88 LEU A C 1
ATOM 692 O O . LEU A 1 88 ? 1.313 12.875 22.656 1 35.66 88 LEU A O 1
ATOM 696 N N . LYS A 1 89 ? 2.059 10.922 23.125 1 34.12 89 LYS A N 1
ATOM 697 C CA . LYS A 1 89 ? 1.096 10.852 24.219 1 34.12 89 LYS A CA 1
ATOM 698 C C . LYS A 1 89 ? 1.602 11.617 25.453 1 34.12 89 LYS A C 1
ATOM 700 O O . LYS A 1 89 ? 0.842 11.875 26.391 1 34.12 89 LYS A O 1
ATOM 705 N N . LYS A 1 90 ? 2.91 11.719 25.625 1 34.5 90 LYS A N 1
ATOM 706 C CA . LYS A 1 90 ? 3.162 12.008 27.031 1 34.5 90 LYS A CA 1
ATOM 707 C C . LYS A 1 90 ? 2.764 13.445 27.375 1 34.5 90 LYS A C 1
ATOM 709 O O . LYS A 1 90 ? 2.852 13.859 28.531 1 34.5 90 LYS A O 1
ATOM 714 N N . ARG A 1 91 ? 2.52 14.188 26.406 1 34.19 91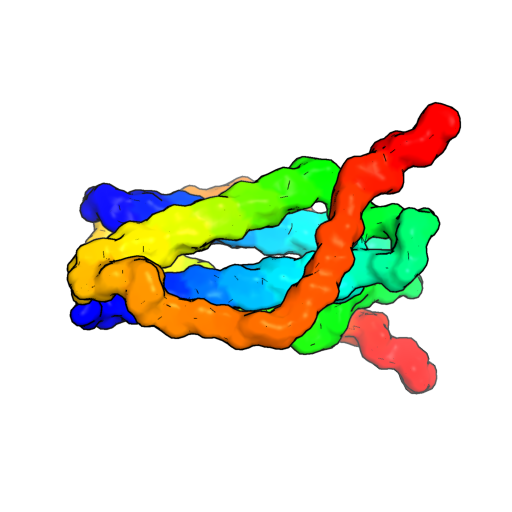 ARG A N 1
ATOM 715 C CA . ARG A 1 91 ? 2.436 15.469 27.094 1 34.19 91 ARG A CA 1
ATOM 716 C C . ARG A 1 91 ? 1.177 15.547 27.953 1 34.19 91 ARG A C 1
ATOM 718 O O . ARG A 1 91 ? 0.907 16.578 28.578 1 34.19 91 ARG A O 1
ATOM 725 N N . ALA A 1 92 ? 0.252 14.672 27.844 1 30.23 92 ALA A N 1
ATOM 726 C CA . ALA A 1 92 ? -0.894 15.172 28.594 1 30.23 92 ALA A CA 1
ATOM 727 C C . ALA A 1 92 ? -0.668 15.023 30.109 1 30.23 92 ALA A C 1
ATOM 729 O O . ALA A 1 92 ? -1.466 15.508 30.906 1 30.23 92 ALA A O 1
ATOM 730 N N . ASP A 1 93 ? 0.46 14.469 30.578 1 26.34 93 ASP A N 1
ATOM 731 C CA . ASP A 1 93 ? 0.304 14.727 32 1 26.34 93 ASP A CA 1
ATOM 732 C C . ASP A 1 93 ? 0.759 16.141 32.344 1 26.34 93 ASP A C 1
ATOM 734 O O . ASP A 1 93 ? 1.741 16.641 31.812 1 26.34 93 ASP A O 1
ATOM 738 N N . MET B 1 1 ? -9.805 -19.828 -7.219 1 58.22 1 MET B N 1
ATOM 739 C CA . MET B 1 1 ? -8.789 -18.812 -6.93 1 58.22 1 MET B CA 1
ATOM 740 C C . MET B 1 1 ? -7.66 -19.406 -6.09 1 58.22 1 MET B C 1
ATOM 742 O O . MET B 1 1 ? -7.91 -20.125 -5.125 1 58.22 1 MET B O 1
ATOM 746 N N . SER B 1 2 ? -6.363 -19.375 -6.562 1 76.19 2 SER B N 1
ATOM 747 C CA . SER B 1 2 ? -5.273 -19.984 -5.809 1 76.19 2 SER B CA 1
ATOM 748 C C . SER B 1 2 ? -5.031 -19.234 -4.496 1 76.19 2 SER B C 1
ATOM 750 O O . SER B 1 2 ? -5.422 -18.078 -4.355 1 76.19 2 SER B O 1
ATOM 752 N N . ALA B 1 3 ? -4.703 -19.922 -3.43 1 73.62 3 ALA B N 1
ATOM 753 C CA . ALA B 1 3 ? -4.355 -19.359 -2.129 1 73.62 3 ALA B CA 1
ATOM 754 C C . ALA B 1 3 ? -3.43 -18.156 -2.285 1 73.62 3 ALA B C 1
ATOM 756 O O . ALA B 1 3 ? -3.525 -17.188 -1.528 1 73.62 3 ALA B O 1
ATOM 757 N N . GLU B 1 4 ? -2.658 -18.203 -3.33 1 75.81 4 GLU B N 1
ATOM 758 C CA . GLU B 1 4 ? -1.715 -17.125 -3.617 1 75.81 4 GLU B CA 1
ATOM 759 C C . GLU B 1 4 ? -2.441 -15.852 -4.059 1 75.81 4 GLU B C 1
ATOM 761 O O . GLU B 1 4 ? -2.064 -14.75 -3.668 1 75.81 4 GLU B O 1
ATOM 766 N N . HIS B 1 5 ? -3.533 -16.031 -4.766 1 79.25 5 HIS B N 1
ATOM 767 C CA . HIS B 1 5 ? -4.293 -14.875 -5.242 1 79.25 5 HIS B CA 1
ATOM 768 C C . HIS B 1 5 ? -5.109 -14.258 -4.113 1 79.25 5 HIS B C 1
ATOM 770 O O . HIS B 1 5 ? -5.277 -13.031 -4.066 1 79.25 5 HIS B O 1
ATOM 776 N N . SER B 1 6 ? -5.41 -15.148 -3.23 1 83.94 6 SER B N 1
ATOM 777 C CA . SER B 1 6 ? -6.191 -14.648 -2.102 1 83.94 6 SER B CA 1
ATOM 778 C C . SER B 1 6 ? -5.344 -13.766 -1.194 1 83.94 6 SER B C 1
ATOM 780 O O . SER B 1 6 ? -5.797 -12.703 -0.754 1 83.94 6 SER B O 1
ATOM 782 N N . THR B 1 7 ? -4.129 -14.203 -0.953 1 90.62 7 THR B N 1
ATOM 783 C CA . THR B 1 7 ? -3.234 -13.43 -0.103 1 90.62 7 THR B CA 1
ATOM 784 C C . THR B 1 7 ? -2.908 -12.086 -0.748 1 90.62 7 THR B C 1
ATOM 786 O O . THR B 1 7 ? -2.957 -11.047 -0.087 1 90.62 7 THR B O 1
ATOM 789 N N . GLU B 1 8 ? -2.643 -12.148 -1.971 1 93.56 8 GLU B N 1
ATOM 790 C CA . GLU B 1 8 ? -2.334 -10.914 -2.686 1 93.56 8 GLU B CA 1
ATOM 791 C C . GLU B 1 8 ? -3.521 -9.961 -2.67 1 93.56 8 GLU B C 1
ATOM 793 O O . GLU B 1 8 ? -3.352 -8.758 -2.455 1 93.56 8 GLU B O 1
ATOM 798 N N . LYS B 1 9 ? -4.668 -10.453 -2.889 1 91.81 9 LYS B N 1
ATOM 799 C CA . LYS B 1 9 ? -5.867 -9.617 -2.879 1 91.81 9 LYS B CA 1
ATOM 800 C C . LYS B 1 9 ? -6.059 -8.945 -1.522 1 91.81 9 LYS B C 1
ATOM 802 O O . LYS B 1 9 ? -6.383 -7.758 -1.452 1 91.81 9 LYS B O 1
ATOM 807 N N . ARG B 1 10 ? -5.852 -9.633 -0.504 1 92.5 10 ARG B N 1
ATOM 808 C CA . ARG B 1 10 ? -5.992 -9.078 0.84 1 92.5 10 ARG B CA 1
ATOM 809 C C . ARG B 1 10 ? -5 -7.945 1.073 1 92.5 10 ARG B C 1
ATOM 811 O O . ARG B 1 10 ? -5.344 -6.926 1.676 1 92.5 10 ARG B O 1
ATOM 818 N N . ILE B 1 11 ? -3.838 -8.172 0.607 1 96.06 11 ILE B N 1
ATOM 819 C CA . ILE B 1 11 ? -2.795 -7.168 0.783 1 96.06 11 ILE B CA 1
ATOM 820 C C . ILE B 1 11 ? -3.152 -5.91 -0.01 1 96.06 11 ILE B C 1
ATOM 822 O O . ILE B 1 11 ? -3.061 -4.797 0.508 1 96.06 11 ILE B O 1
ATOM 826 N N . LEU B 1 12 ? -3.594 -6.105 -1.246 1 96.12 12 LEU B N 1
ATOM 827 C CA . LEU B 1 12 ? -3.965 -4.969 -2.082 1 96.12 12 LEU B CA 1
ATOM 828 C C . LEU B 1 12 ? -5.125 -4.199 -1.467 1 96.12 12 LEU B C 1
ATOM 830 O O . LEU B 1 12 ? -5.125 -2.965 -1.464 1 96.12 12 LEU B O 1
ATOM 834 N N . MET B 1 13 ? -6.094 -4.832 -0.868 1 95.06 13 MET B N 1
ATOM 835 C CA . MET B 1 13 ? -7.234 -4.188 -0.224 1 95.06 13 MET B CA 1
ATOM 836 C C . MET B 1 13 ? -6.789 -3.385 0.994 1 95.06 13 MET B C 1
ATOM 838 O O . MET B 1 13 ? -7.246 -2.258 1.2 1 95.06 13 MET B O 1
ATOM 842 N N . ALA B 1 14 ? -5.945 -4.031 1.738 1 96.31 14 ALA B N 1
ATOM 843 C CA . ALA B 1 14 ? -5.426 -3.342 2.916 1 96.31 14 ALA B CA 1
ATOM 844 C C . ALA B 1 14 ? -4.68 -2.072 2.523 1 96.31 14 ALA B C 1
ATOM 846 O O . ALA B 1 14 ? -4.84 -1.026 3.158 1 96.31 14 ALA B O 1
ATOM 847 N N . MET B 1 15 ? -3.9 -2.201 1.471 1 97.19 15 MET B N 1
ATOM 848 C CA . MET B 1 15 ? -3.131 -1.056 0.995 1 97.19 15 MET B CA 1
ATOM 849 C C . MET B 1 15 ? -4.055 0.05 0.493 1 97.19 15 MET B C 1
ATOM 851 O O . MET B 1 15 ? -3.883 1.217 0.85 1 97.19 15 MET B O 1
ATOM 855 N N . ARG B 1 16 ? -5.062 -0.329 -0.268 1 96.75 16 ARG B N 1
ATOM 856 C CA . ARG B 1 16 ? -6.02 0.636 -0.796 1 96.75 16 ARG B CA 1
ATOM 857 C C . ARG B 1 16 ? -6.758 1.349 0.333 1 96.75 16 ARG B C 1
ATOM 859 O O . ARG B 1 16 ? -6.875 2.576 0.327 1 96.75 16 ARG B O 1
ATOM 866 N N . LYS B 1 17 ? -7.188 0.614 1.26 1 97.19 17 LYS B N 1
ATOM 867 C CA . LYS B 1 17 ? -7.922 1.183 2.387 1 97.19 17 LYS B CA 1
ATOM 868 C C . LYS B 1 17 ? -7.043 2.145 3.186 1 97.19 17 LYS B C 1
ATOM 870 O O . LYS B 1 17 ? -7.492 3.227 3.568 1 97.19 17 LYS B O 1
ATOM 875 N N . THR B 1 18 ? -5.844 1.729 3.43 1 97.94 18 THR B N 1
ATOM 876 C CA . THR B 1 18 ? -4.93 2.545 4.223 1 97.94 18 THR B CA 1
ATOM 877 C C . THR B 1 18 ? -4.617 3.855 3.506 1 97.94 18 THR B C 1
ATOM 879 O O . THR B 1 18 ? -4.668 4.93 4.113 1 97.94 18 THR B O 1
ATOM 882 N N . LEU B 1 19 ? -4.258 3.717 2.209 1 97.44 19 LEU B N 1
ATOM 883 C CA . LEU B 1 19 ? -4.012 4.934 1.443 1 97.44 19 LEU B CA 1
ATOM 884 C C . LEU B 1 19 ? -5.238 5.84 1.456 1 97.44 19 LEU B C 1
ATOM 886 O O . LEU B 1 19 ? -5.113 7.059 1.601 1 97.44 19 LEU B O 1
ATOM 890 N N . GLY B 1 20 ? -6.414 5.316 1.301 1 96.75 20 GLY B N 1
ATOM 891 C CA . GLY B 1 20 ? -7.645 6.09 1.373 1 96.75 20 GLY B CA 1
ATOM 892 C C . GLY B 1 20 ? -7.82 6.809 2.697 1 96.75 20 GLY B C 1
ATOM 893 O O . GLY B 1 20 ? -8.211 7.977 2.729 1 96.75 20 GLY B O 1
ATOM 894 N N . LYS B 1 21 ? -7.562 6.121 3.754 1 96.31 21 LYS B N 1
ATOM 895 C CA . LYS B 1 21 ? -7.668 6.711 5.086 1 96.31 21 LYS B CA 1
ATOM 896 C C . LYS B 1 21 ? -6.668 7.848 5.266 1 96.31 21 LYS B C 1
ATOM 898 O O . LYS B 1 21 ? -6.98 8.867 5.887 1 96.31 21 LYS B O 1
ATOM 903 N N . ILE B 1 22 ? -5.441 7.672 4.816 1 96.88 22 ILE B N 1
ATOM 904 C CA . ILE B 1 22 ? -4.418 8.711 4.895 1 96.88 22 ILE B CA 1
ATOM 905 C C . ILE B 1 22 ? -4.922 9.984 4.215 1 96.88 22 ILE B C 1
ATOM 907 O O . ILE B 1 22 ? -4.832 11.07 4.785 1 96.88 22 ILE B O 1
ATOM 911 N N . ILE B 1 23 ? -5.422 9.852 3.018 1 95.62 23 ILE B N 1
ATOM 912 C CA . ILE B 1 23 ? -5.934 10.992 2.266 1 95.62 23 ILE B CA 1
ATOM 913 C C . ILE B 1 23 ? -7.059 11.656 3.053 1 95.62 23 ILE B C 1
ATOM 915 O O . ILE B 1 23 ? -7.105 12.891 3.156 1 95.62 23 ILE B O 1
ATOM 919 N N . ARG B 1 24 ? -7.918 10.891 3.568 1 93.88 24 ARG B N 1
ATOM 920 C CA . ARG B 1 24 ? -9.039 11.43 4.332 1 93.88 24 ARG B CA 1
ATOM 921 C C . ARG B 1 24 ? -8.547 12.219 5.539 1 93.88 24 ARG B C 1
ATOM 923 O O . ARG B 1 24 ? -9.023 13.328 5.801 1 93.88 24 ARG B O 1
ATOM 930 N N . ASP B 1 25 ? -7.645 11.648 6.281 1 93.75 25 ASP B N 1
ATOM 931 C CA . ASP B 1 25 ? -7.102 12.289 7.477 1 93.75 25 ASP B CA 1
ATOM 932 C C . ASP B 1 25 ? -6.402 13.602 7.125 1 93.75 25 ASP B C 1
ATOM 934 O O . ASP B 1 25 ? -6.355 14.523 7.941 1 93.75 25 ASP B O 1
ATOM 938 N N . LEU B 1 26 ? -5.828 13.633 5.98 1 93.69 26 LEU B N 1
ATOM 939 C CA . LEU B 1 26 ? -4.984 14.766 5.617 1 93.69 26 LEU B CA 1
ATOM 940 C C . LEU B 1 26 ? -5.789 15.836 4.883 1 93.69 26 LEU B C 1
ATOM 942 O O . LEU B 1 26 ? -5.297 16.938 4.656 1 93.69 26 LEU B O 1
ATOM 946 N N . THR B 1 27 ? -6.871 15.391 4.387 1 89.44 27 THR B N 1
ATOM 947 C CA . THR B 1 27 ? -7.707 16.359 3.686 1 89.44 27 THR B CA 1
ATOM 948 C C . THR B 1 27 ? -8.297 17.375 4.66 1 89.44 27 THR B C 1
ATOM 950 O O . THR B 1 27 ? -9.047 17 5.57 1 89.44 27 THR B O 1
ATOM 953 N N . PRO B 1 28 ? -7.781 18.609 4.516 1 76.69 28 PRO B N 1
ATOM 954 C CA . PRO B 1 28 ? -8.273 19.625 5.445 1 76.69 28 PRO B CA 1
ATOM 955 C C . PRO B 1 28 ? -9.758 19.922 5.27 1 76.69 28 PRO B C 1
ATOM 957 O O . PRO B 1 28 ? -10.305 19.75 4.176 1 76.69 28 PRO B O 1
ATOM 960 N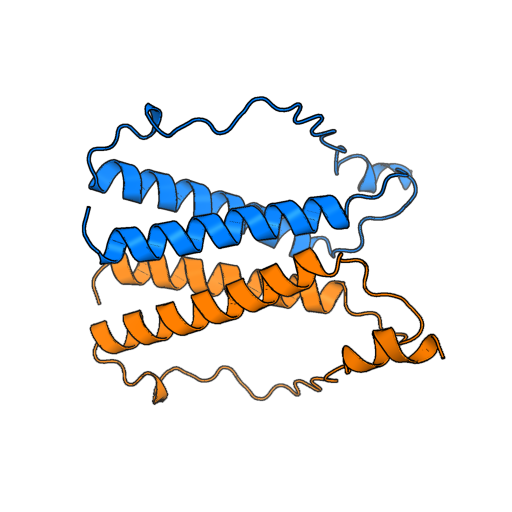 N . SER B 1 29 ? -10.383 20.219 6.406 1 76.94 29 SER B N 1
ATOM 961 C CA . SER B 1 29 ? -11.766 20.672 6.344 1 76.94 29 SER B CA 1
ATOM 962 C C . SER B 1 29 ? -11.867 22.047 5.688 1 76.94 29 SER B C 1
ATOM 964 O O . SER B 1 29 ? -12.891 22.375 5.086 1 76.94 29 SER B O 1
ATOM 966 N N . ASP B 1 30 ? -10.812 22.812 5.953 1 75 30 ASP B N 1
ATOM 967 C CA . ASP B 1 30 ? -10.75 24.172 5.418 1 75 30 ASP B CA 1
ATOM 968 C C . ASP B 1 30 ? -9.859 24.234 4.176 1 75 30 ASP B C 1
ATOM 970 O O . ASP B 1 30 ? -8.719 23.766 4.195 1 75 30 ASP B O 1
ATOM 974 N N . SER B 1 31 ? -10.305 24.781 3.156 1 76.12 31 SER B N 1
ATOM 975 C CA . SER B 1 31 ? -9.602 24.875 1.882 1 76.12 31 SER B CA 1
ATOM 976 C C . SER B 1 31 ? -8.367 25.766 1.997 1 76.12 31 SER B C 1
ATOM 978 O O . SER B 1 31 ? -7.477 25.719 1.145 1 76.12 31 SER B O 1
ATOM 980 N N . ALA B 1 32 ? -8.297 26.484 3.055 1 77.12 32 ALA B N 1
ATOM 981 C CA . ALA B 1 32 ? -7.176 27.406 3.248 1 77.12 32 ALA B CA 1
ATOM 982 C C . ALA B 1 32 ? -5.945 26.656 3.758 1 77.12 32 ALA B C 1
ATOM 984 O O . ALA B 1 32 ? -4.828 27.188 3.695 1 77.12 32 ALA B O 1
ATOM 985 N N . VAL B 1 33 ? -6.176 25.516 4.289 1 74.56 33 VAL B N 1
ATOM 986 C CA . VAL B 1 33 ? -5.082 24.734 4.852 1 74.56 33 VAL B CA 1
ATOM 987 C C . VAL B 1 33 ? -4.434 23.891 3.752 1 74.56 33 VAL B C 1
ATOM 989 O O . VAL B 1 33 ? -5.125 23.234 2.975 1 74.56 33 VAL B O 1
ATOM 992 N N . GLN B 1 34 ? -3.201 24.062 3.664 1 79.81 34 GLN B N 1
ATOM 993 C CA . GLN B 1 34 ? -2.453 23.344 2.637 1 79.81 34 GLN B CA 1
ATOM 994 C C . GLN B 1 34 ? -2.352 21.859 2.971 1 79.81 34 GLN B C 1
ATOM 996 O O . GLN B 1 34 ? -2.182 21.484 4.133 1 79.81 34 GLN B O 1
ATOM 1001 N N . TYR B 1 35 ? -2.457 21.125 1.873 1 84.88 35 TYR B N 1
ATOM 1002 C CA . TYR B 1 35 ? -2.227 19.688 1.993 1 84.88 35 TYR B CA 1
ATOM 1003 C C . TYR B 1 35 ? -0.782 19.406 2.381 1 84.88 35 TYR B C 1
ATOM 1005 O O . TYR B 1 35 ? 0.149 19.953 1.785 1 84.88 35 TYR B O 1
ATOM 1013 N N . PRO B 1 36 ? -0.597 18.641 3.383 1 88.75 36 PRO B N 1
ATOM 1014 C CA . PRO B 1 36 ? 0.721 18.562 4.02 1 88.75 36 PRO B CA 1
ATOM 1015 C C . PRO B 1 36 ? 1.684 17.641 3.27 1 88.75 36 PRO B C 1
ATOM 1017 O O . PRO B 1 36 ? 2.857 17.547 3.637 1 88.75 36 PRO B O 1
ATOM 1020 N N . LEU B 1 37 ? 1.251 16.984 2.258 1 93.88 37 LEU B N 1
ATOM 1021 C CA . LEU B 1 37 ? 2.152 16.125 1.495 1 93.88 37 LEU B CA 1
ATOM 1022 C C . LEU B 1 37 ? 2.799 16.891 0.351 1 93.88 37 LEU B C 1
ATOM 1024 O O . LEU B 1 37 ? 2.148 17.734 -0.287 1 93.88 37 LEU B O 1
ATOM 1028 N N . SER B 1 38 ? 4.094 16.562 0.146 1 94.44 38 SER B N 1
ATOM 1029 C CA . SER B 1 38 ? 4.754 17.125 -1.025 1 94.44 38 SER B CA 1
ATOM 1030 C C . SER B 1 38 ? 4.043 16.719 -2.312 1 94.44 38 SER B C 1
ATOM 1032 O O . SER B 1 38 ? 3.346 15.703 -2.348 1 94.44 38 SER B O 1
ATOM 1034 N N . ASP B 1 39 ? 4.289 17.484 -3.391 1 94.06 39 ASP B N 1
ATOM 1035 C CA . ASP B 1 39 ? 3.699 17.156 -4.688 1 94.06 39 ASP B CA 1
ATOM 1036 C C . ASP B 1 39 ? 4.16 15.789 -5.176 1 94.06 39 ASP B C 1
ATOM 1038 O O . ASP B 1 39 ? 3.377 15.031 -5.758 1 94.06 39 ASP B O 1
ATOM 1042 N N . ASP B 1 40 ? 5.379 15.5 -4.969 1 96.19 40 ASP B N 1
ATOM 1043 C CA . ASP B 1 40 ? 5.93 14.211 -5.379 1 96.19 40 ASP B CA 1
ATOM 1044 C C . ASP B 1 40 ? 5.223 13.062 -4.672 1 96.19 40 ASP B C 1
ATOM 1046 O O . ASP B 1 40 ? 4.906 12.039 -5.293 1 96.19 40 ASP B O 1
ATOM 1050 N N . THR B 1 41 ? 4.988 13.258 -3.354 1 96.88 41 THR B N 1
ATOM 1051 C CA . THR B 1 41 ? 4.316 12.219 -2.582 1 96.88 41 THR B CA 1
ATOM 1052 C C . THR B 1 41 ? 2.877 12.039 -3.055 1 96.88 41 THR B C 1
ATOM 1054 O O . THR B 1 41 ? 2.385 10.906 -3.146 1 96.88 41 THR B O 1
ATOM 1057 N N . VAL B 1 42 ? 2.279 13.109 -3.375 1 96.69 42 VAL B N 1
ATOM 1058 C CA . VAL B 1 42 ? 0.913 13.055 -3.881 1 96.69 42 VAL B CA 1
ATOM 1059 C C . VAL B 1 42 ? 0.876 12.266 -5.188 1 96.69 42 VAL B C 1
ATOM 1061 O O . VAL B 1 42 ? -0.002 11.422 -5.387 1 96.69 42 VAL B O 1
ATOM 1064 N N . GLU B 1 43 ? 1.767 12.477 -5.988 1 97.44 43 GLU B N 1
ATOM 1065 C CA . GLU B 1 43 ? 1.844 11.75 -7.25 1 97.44 43 GLU B CA 1
ATOM 1066 C C . GLU B 1 43 ? 2.084 10.266 -7.016 1 97.44 43 GLU B C 1
ATOM 1068 O O . GLU B 1 43 ? 1.477 9.422 -7.676 1 97.44 43 GLU B O 1
ATOM 1073 N N . ASP B 1 44 ? 2.971 10 -6.105 1 97.06 44 ASP B N 1
ATOM 1074 C CA . ASP B 1 44 ? 3.246 8.602 -5.781 1 97.06 44 ASP B CA 1
ATOM 1075 C C . ASP B 1 44 ? 1.995 7.902 -5.258 1 97.06 44 ASP B C 1
ATOM 1077 O O . ASP B 1 44 ? 1.755 6.734 -5.566 1 97.06 44 ASP B O 1
ATOM 1081 N N . VAL B 1 45 ? 1.22 8.586 -4.453 1 97.75 45 VAL B N 1
ATOM 1082 C CA . VAL B 1 45 ? -0.017 8.031 -3.914 1 97.75 45 VAL B CA 1
ATOM 1083 C C . VAL B 1 45 ? -0.983 7.715 -5.055 1 97.75 45 VAL B C 1
ATOM 1085 O O . VAL B 1 45 ? -1.557 6.621 -5.105 1 97.75 45 VAL B O 1
ATOM 1088 N N . LYS B 1 46 ? -1.125 8.586 -5.945 1 97.5 46 LYS B N 1
ATOM 1089 C CA . LYS B 1 46 ? -1.995 8.367 -7.098 1 97.5 46 LYS B CA 1
ATOM 1090 C C . LYS B 1 46 ? -1.535 7.172 -7.918 1 97.5 46 LYS B C 1
ATOM 1092 O O . LYS B 1 46 ? -2.352 6.34 -8.32 1 97.5 46 LYS B O 1
ATOM 1097 N N . LYS B 1 47 ? -0.324 7.086 -8.133 1 97.38 47 LYS B N 1
ATOM 1098 C CA . LYS B 1 47 ? 0.239 5.969 -8.883 1 97.38 47 LYS B CA 1
ATOM 1099 C C . LYS B 1 47 ? -0.029 4.645 -8.172 1 97.38 47 LYS B C 1
ATOM 1101 O O . LYS B 1 47 ? -0.322 3.635 -8.82 1 97.38 47 LYS B O 1
ATOM 1106 N N . CYS B 1 48 ? 0.106 4.656 -6.91 1 97.19 48 CYS B N 1
ATOM 1107 C CA . CYS B 1 48 ? -0.153 3.443 -6.141 1 97.19 48 CYS B CA 1
ATOM 1108 C C . CYS B 1 48 ? -1.602 2.996 -6.297 1 97.19 48 CYS B C 1
ATOM 1110 O O . CYS B 1 48 ? -1.876 1.803 -6.434 1 97.19 48 CYS B O 1
ATOM 1112 N N . PHE B 1 49 ? -2.586 3.934 -6.293 1 96.44 49 PHE B N 1
ATOM 1113 C CA . PHE B 1 49 ? -3.982 3.584 -6.52 1 96.44 49 PHE B CA 1
ATOM 1114 C C . PHE B 1 49 ? -4.164 2.961 -7.898 1 96.44 49 PHE B C 1
ATOM 1116 O O . PHE B 1 49 ? -4.879 1.966 -8.047 1 96.44 49 PHE B O 1
ATOM 1123 N N . ASP B 1 50 ? -3.477 3.545 -8.82 1 96.12 50 ASP B N 1
ATOM 1124 C CA . ASP B 1 50 ? -3.564 3.014 -10.172 1 96.12 50 ASP B CA 1
ATOM 1125 C C . ASP B 1 50 ? -3.01 1.593 -10.242 1 96.12 50 ASP B C 1
ATOM 1127 O O . ASP B 1 50 ? -3.6 0.723 -10.891 1 96.12 50 ASP B O 1
ATOM 1131 N N . LEU B 1 51 ? -1.856 1.352 -9.617 1 96 51 LEU B N 1
ATOM 1132 C CA . LEU B 1 51 ? -1.223 0.037 -9.602 1 96 51 LEU B CA 1
ATOM 1133 C C . LEU B 1 51 ? -2.119 -0.991 -8.914 1 96 51 LEU B C 1
ATOM 1135 O O . LEU B 1 51 ? -2.275 -2.109 -9.414 1 96 51 LEU B O 1
ATOM 1139 N N . ILE B 1 52 ? -2.662 -0.596 -7.828 1 95.69 52 ILE B N 1
ATOM 1140 C CA . ILE B 1 52 ? -3.551 -1.481 -7.082 1 95.69 52 ILE B CA 1
ATOM 1141 C C . ILE B 1 52 ? -4.762 -1.843 -7.941 1 95.69 52 ILE B C 1
ATOM 1143 O O . ILE B 1 52 ? -5.109 -3.02 -8.07 1 95.69 52 ILE B O 1
ATOM 1147 N N . ALA B 1 53 ? -5.379 -0.85 -8.562 1 94.25 53 ALA B N 1
ATOM 1148 C CA . ALA B 1 53 ? -6.562 -1.077 -9.391 1 94.25 53 ALA B CA 1
ATOM 1149 C C . ALA B 1 53 ? -6.25 -2.014 -10.555 1 94.25 53 ALA B C 1
ATOM 1151 O O . ALA B 1 53 ? -7.023 -2.93 -10.844 1 94.25 53 ALA B O 1
ATOM 1152 N N . ALA B 1 54 ? -5.148 -1.754 -11.188 1 93.88 54 ALA B N 1
ATOM 1153 C CA . ALA B 1 54 ? -4.738 -2.576 -12.32 1 93.88 54 ALA B CA 1
ATOM 1154 C C . ALA B 1 54 ? -4.512 -4.023 -11.898 1 93.88 54 ALA B C 1
ATOM 1156 O O . ALA B 1 54 ? -4.965 -4.953 -12.57 1 93.88 54 ALA B O 1
ATOM 1157 N N . ARG B 1 55 ? -3.844 -4.219 -10.742 1 94.56 55 ARG B N 1
ATOM 1158 C CA . ARG B 1 55 ? -3.545 -5.566 -10.266 1 94.56 55 ARG B CA 1
ATOM 1159 C C . ARG B 1 55 ? -4.816 -6.285 -9.828 1 94.56 55 ARG B C 1
ATOM 1161 O O . ARG B 1 55 ? -4.965 -7.488 -10.055 1 94.56 55 ARG B O 1
ATOM 1168 N N . GLU B 1 56 ? -5.742 -5.609 -9.203 1 92.38 56 GLU B N 1
ATOM 1169 C CA . GLU B 1 56 ? -7.023 -6.184 -8.805 1 92.38 56 GLU B CA 1
ATOM 1170 C C . GLU B 1 56 ? -7.824 -6.648 -10.016 1 92.38 56 GLU B C 1
ATOM 1172 O O . GLU B 1 56 ? -8.445 -7.711 -9.984 1 92.38 56 GLU B O 1
ATOM 1177 N N . ARG B 1 57 ? -7.766 -5.848 -11.031 1 90.94 57 ARG B N 1
ATOM 1178 C CA . ARG B 1 57 ? -8.438 -6.238 -12.266 1 90.94 57 ARG B CA 1
ATOM 1179 C C . ARG B 1 57 ? -7.824 -7.508 -12.844 1 90.94 57 ARG B C 1
ATOM 1181 O O . ARG B 1 57 ? -8.547 -8.414 -13.273 1 90.94 57 ARG B O 1
ATOM 1188 N N . GLU B 1 58 ? -6.523 -7.574 -12.867 1 91.38 58 GLU B N 1
ATOM 1189 C CA . GLU B 1 58 ? -5.82 -8.75 -13.367 1 91.38 58 GLU B CA 1
ATOM 1190 C C . GLU B 1 58 ? -6.172 -9.992 -12.555 1 91.38 58 GLU B C 1
ATOM 1192 O O . GLU B 1 58 ? -6.43 -11.062 -13.117 1 91.38 58 GLU B O 1
ATOM 1197 N N . LEU B 1 59 ? -6.137 -9.836 -11.281 1 90.12 59 LEU B N 1
ATOM 1198 C CA . LEU B 1 59 ? -6.457 -10.953 -10.398 1 90.12 59 LEU B CA 1
ATOM 1199 C C . LEU B 1 59 ? -7.891 -11.422 -10.609 1 90.12 59 LEU B C 1
ATOM 1201 O O . LEU B 1 59 ? -8.164 -12.625 -10.594 1 90.12 59 LEU B O 1
ATOM 1205 N N . ALA B 1 60 ? -8.812 -10.484 -10.773 1 88.25 60 ALA B N 1
ATOM 1206 C CA . ALA B 1 60 ? -10.211 -10.82 -11.039 1 88.25 60 ALA B CA 1
ATOM 1207 C C . ALA B 1 60 ? -10.359 -11.602 -12.336 1 88.25 60 ALA B C 1
ATOM 1209 O O . ALA B 1 60 ? -11.086 -12.594 -12.398 1 88.25 60 ALA B O 1
ATOM 1210 N N . GLN B 1 61 ? -9.641 -11.141 -13.352 1 86.69 61 GLN B N 1
ATOM 1211 C CA . GLN B 1 61 ? -9.672 -11.812 -14.648 1 86.69 61 GLN B CA 1
ATOM 1212 C C . GLN B 1 61 ? -9.125 -13.234 -14.547 1 86.69 61 GLN B C 1
ATOM 1214 O O . GLN B 1 61 ? -9.703 -14.164 -15.117 1 86.69 61 GLN B O 1
ATOM 1219 N N . GLN B 1 62 ? -8.094 -13.414 -13.82 1 85.81 62 GLN B N 1
ATOM 1220 C CA . GLN B 1 62 ? -7.488 -14.727 -13.633 1 85.81 62 GLN B CA 1
ATOM 1221 C C . GLN B 1 62 ? -8.422 -15.664 -12.875 1 85.81 62 GLN B C 1
ATOM 1223 O O . GLN B 1 62 ? -8.375 -16.875 -13.062 1 85.81 62 GLN B O 1
ATOM 1228 N N . ALA B 1 63 ? -9.219 -15.094 -12.039 1 85.38 63 ALA B N 1
ATOM 1229 C CA . ALA B 1 63 ? -10.156 -15.883 -11.227 1 85.38 63 ALA B CA 1
ATOM 1230 C C . ALA B 1 63 ? -11.484 -16.062 -11.953 1 85.38 63 ALA B C 1
ATOM 1232 O O . ALA B 1 63 ? -12.375 -16.75 -11.453 1 85.38 63 ALA B O 1
ATOM 1233 N N . GLY B 1 64 ? -11.602 -15.57 -13.227 1 82.44 64 GLY B N 1
ATOM 1234 C CA . GLY B 1 64 ? -12.844 -15.664 -13.977 1 82.44 64 GLY B CA 1
ATOM 1235 C C . GLY B 1 64 ? -13.945 -14.789 -13.414 1 82.44 64 GLY B C 1
ATOM 1236 O O . GLY B 1 64 ? -15.133 -15.07 -13.609 1 82.44 64 GLY B O 1
ATOM 1237 N N . LEU B 1 65 ? -13.531 -14.023 -12.484 1 73.75 65 LEU B N 1
ATOM 1238 C CA . LEU B 1 65 ? -14.5 -13.109 -11.891 1 73.75 65 LEU B CA 1
ATOM 1239 C C . LEU B 1 65 ? -14.664 -11.859 -12.742 1 73.75 65 LEU B C 1
ATOM 1241 O O . LEU B 1 65 ? -13.695 -11.383 -13.352 1 73.75 65 LEU B O 1
ATOM 1245 N N . ASN B 1 66 ? -15.852 -11.695 -13.312 1 59.41 66 ASN B N 1
ATOM 1246 C CA . ASN B 1 66 ? -16.094 -10.43 -14 1 59.41 66 ASN B CA 1
ATOM 1247 C C . ASN B 1 66 ? -15.828 -9.234 -13.094 1 59.41 66 ASN B C 1
ATOM 1249 O O . ASN B 1 66 ? -16.375 -9.156 -11.984 1 59.41 66 ASN B O 1
ATOM 1253 N N . VAL B 1 67 ? -14.75 -8.703 -13.25 1 57.72 67 VAL B N 1
ATOM 1254 C CA . VAL B 1 67 ? -14.367 -7.516 -12.484 1 57.72 67 VAL B CA 1
ATOM 1255 C C . VAL B 1 67 ? -15.602 -6.652 -12.227 1 57.72 67 VAL B C 1
ATOM 1257 O O . VAL B 1 67 ? -15.703 -5.988 -11.195 1 57.72 67 VAL B O 1
ATOM 1260 N N . GLN B 1 68 ? -16.562 -6.727 -13.219 1 47.28 68 GLN B N 1
ATOM 1261 C CA . GLN B 1 68 ? -17.812 -6.004 -13 1 47.28 68 GLN B CA 1
ATOM 1262 C C . GLN B 1 68 ? -18.562 -6.559 -11.789 1 47.28 68 GLN B C 1
ATOM 1264 O O . GLN B 1 68 ? -19.469 -5.914 -11.266 1 47.28 68 GLN B O 1
ATOM 1269 N N . ASP B 1 69 ? -18.453 -7.777 -11.523 1 47.12 69 ASP B N 1
ATOM 1270 C CA . ASP B 1 69 ? -19.156 -8.398 -10.398 1 47.12 69 ASP B CA 1
ATOM 1271 C C . ASP B 1 69 ? -18.516 -8 -9.07 1 47.12 69 ASP B C 1
ATOM 1273 O O . ASP B 1 69 ? -18.766 -8.633 -8.039 1 47.12 69 ASP B O 1
ATOM 1277 N N . ARG B 1 70 ? -17.562 -7.449 -8.945 1 44.03 70 ARG B N 1
ATOM 1278 C CA . ARG B 1 70 ? -16.875 -7.086 -7.711 1 44.03 70 ARG B CA 1
ATOM 1279 C C . ARG B 1 70 ? -17.766 -6.203 -6.832 1 44.03 70 ARG B C 1
ATOM 1281 O O . ARG B 1 70 ? -18.328 -5.207 -7.305 1 44.03 70 ARG B O 1
ATOM 1288 N N . PRO B 1 71 ? -18.344 -6.84 -5.82 1 39.09 71 PRO B N 1
ATOM 1289 C CA . PRO B 1 71 ? -19.109 -5.957 -4.934 1 39.09 71 PRO B CA 1
ATOM 1290 C C . PRO B 1 71 ? -18.547 -4.535 -4.891 1 39.09 71 PRO B C 1
ATOM 1292 O O . PRO B 1 71 ? -17.344 -4.348 -4.699 1 39.09 71 PRO B O 1
ATOM 1295 N N . HIS B 1 72 ? -19.047 -3.705 -5.82 1 35.91 72 HIS B N 1
ATOM 1296 C CA . HIS B 1 72 ? -18.812 -2.281 -5.617 1 35.91 72 HIS B CA 1
ATOM 1297 C C . HIS B 1 72 ? -18.875 -1.918 -4.137 1 35.91 72 HIS B C 1
ATOM 1299 O O . HIS B 1 72 ? -19.844 -2.266 -3.451 1 35.91 72 HIS B O 1
ATOM 1305 N N . PHE B 1 73 ? -18.172 -2.059 -3.252 1 31.55 73 PHE B N 1
ATOM 1306 C CA . PHE B 1 73 ? -18.5 -1.198 -2.119 1 31.55 73 PHE B CA 1
ATOM 1307 C C . PHE B 1 73 ? -19.5 -0.128 -2.52 1 31.55 73 PHE B C 1
ATOM 1309 O O . PHE B 1 73 ? -19.578 0.261 -3.688 1 31.55 73 PHE B O 1
ATOM 1316 N N . ILE B 1 74 ? -20.641 0.182 -1.513 1 30.77 74 ILE B N 1
ATOM 1317 C CA . ILE B 1 74 ? -21.688 1.117 -1.151 1 30.77 74 ILE B CA 1
ATOM 1318 C C . ILE B 1 74 ? -21.312 2.527 -1.597 1 30.77 74 ILE B C 1
ATOM 1320 O O . ILE B 1 74 ? -20.156 2.941 -1.447 1 30.77 74 ILE B O 1
ATOM 1324 N N . ASP B 1 75 ? -22.156 3.271 -2.197 1 29.89 75 ASP B N 1
ATOM 1325 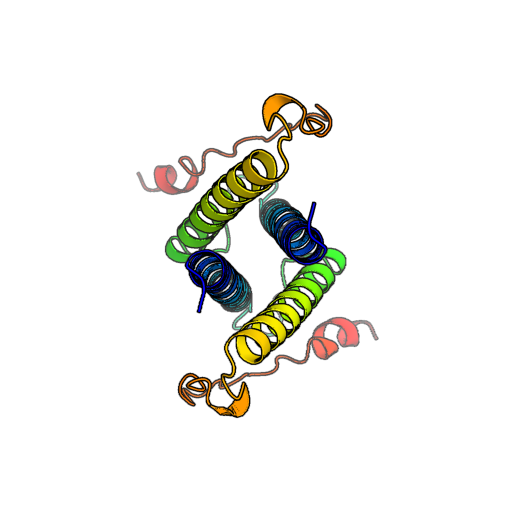C CA . ASP B 1 75 ? -22.516 4.688 -2.271 1 29.89 75 ASP B CA 1
ATOM 1326 C C . ASP B 1 75 ? -22.219 5.395 -0.951 1 29.89 75 ASP B C 1
ATOM 1328 O O . ASP B 1 75 ? -23.141 5.844 -0.264 1 29.89 75 ASP B O 1
ATOM 1332 N N . GLU B 1 76 ? -21.984 4.801 0.179 1 31.48 76 GLU B N 1
ATOM 1333 C CA . GLU B 1 76 ? -21.938 6 1.012 1 31.48 76 GLU B CA 1
ATOM 1334 C C . GLU B 1 76 ? -21.281 7.16 0.272 1 31.48 76 GLU B C 1
ATOM 1336 O O . GLU B 1 76 ? -20.359 6.953 -0.527 1 31.48 76 GLU B O 1
ATOM 1341 N N . GLU B 1 77 ? -22.031 8.297 0.383 1 28.78 77 GLU B N 1
ATOM 1342 C CA . GLU B 1 77 ? -21.766 9.633 -0.147 1 28.78 77 GLU B CA 1
ATOM 1343 C C . GLU B 1 77 ? -20.266 9.906 -0.23 1 28.78 77 GLU B C 1
ATOM 1345 O O . GLU B 1 77 ? -19.594 10.016 0.797 1 28.78 77 GLU B O 1
ATOM 1350 N N . ARG B 1 78 ? -19.719 9.25 -0.793 1 32.22 78 ARG B N 1
ATOM 1351 C CA . ARG B 1 78 ? -18.516 10.023 -1.1 1 32.22 78 ARG B CA 1
ATOM 1352 C C . ARG B 1 78 ? -18.875 11.461 -1.451 1 32.22 78 ARG B C 1
ATOM 1354 O O . ARG B 1 78 ? -19.484 11.719 -2.49 1 32.22 78 ARG B O 1
ATOM 1361 N N . THR B 1 79 ? -19.578 12.07 -0.563 1 30.17 79 THR B N 1
ATOM 1362 C CA . THR B 1 79 ? -19.297 13.477 -0.809 1 30.17 79 THR B CA 1
ATOM 1363 C C . THR B 1 79 ? -17.844 13.664 -1.234 1 30.17 79 THR B C 1
ATOM 1365 O O . THR B 1 79 ? -16.922 13.562 -0.41 1 30.17 79 THR B O 1
ATOM 1368 N N . THR B 1 80 ? -17.453 12.883 -1.971 1 30.81 80 THR B N 1
ATOM 1369 C CA . THR B 1 80 ? -16.203 13.188 -2.674 1 30.81 80 THR B CA 1
ATOM 1370 C C . THR B 1 80 ? -16.078 14.688 -2.92 1 30.81 80 THR B C 1
ATOM 1372 O O . THR B 1 80 ? -16.75 15.242 -3.791 1 30.81 80 THR B O 1
ATOM 1375 N N . ASN B 1 81 ? -16.219 15.344 -1.889 1 28.55 81 ASN B N 1
ATOM 1376 C CA . ASN B 1 81 ? -15.68 16.672 -2.164 1 28.55 81 ASN B CA 1
ATOM 1377 C C . ASN B 1 81 ? -14.336 16.594 -2.887 1 28.55 81 ASN B C 1
ATOM 1379 O O . ASN B 1 81 ? -13.352 16.125 -2.318 1 28.55 81 ASN B O 1
ATOM 1383 N N . ILE B 1 82 ? -14.375 16.078 -4.133 1 31.47 82 ILE B N 1
ATOM 1384 C CA . ILE B 1 82 ? -13.281 16.359 -5.059 1 31.47 82 ILE B CA 1
ATOM 1385 C C . ILE B 1 82 ? -12.633 17.688 -4.699 1 31.47 82 ILE B C 1
ATOM 1387 O O . ILE B 1 82 ? -13.25 18.75 -4.859 1 31.47 82 ILE B O 1
ATOM 1391 N N . VAL B 1 83 ? -12.156 17.781 -3.588 1 31.72 83 VAL B N 1
ATOM 1392 C CA . VAL B 1 83 ? -11.398 19.016 -3.432 1 31.72 83 VAL B CA 1
ATOM 1393 C C . VAL B 1 83 ? -10.398 19.156 -4.578 1 31.72 83 VAL B C 1
ATOM 1395 O O . VAL B 1 83 ? -9.688 18.203 -4.91 1 31.72 83 VAL B O 1
ATOM 1398 N N . SER B 1 84 ? -10.773 19.844 -5.645 1 29.77 84 SER B N 1
ATOM 1399 C CA . SER B 1 84 ? -9.945 20.281 -6.758 1 29.77 84 SER B CA 1
ATOM 1400 C C . SER B 1 84 ? -8.508 20.531 -6.316 1 29.77 84 SER B C 1
ATOM 1402 O O . SER B 1 84 ? -8.25 21.344 -5.43 1 29.77 84 SER B O 1
ATOM 1404 N N . MET B 1 85 ? -7.84 19.484 -6.23 1 35.12 85 MET B N 1
ATOM 1405 C CA . MET B 1 85 ? -6.426 19.812 -6.066 1 35.12 85 MET B CA 1
ATOM 1406 C C . MET B 1 85 ? -6.055 21.016 -6.922 1 35.12 85 MET B C 1
ATOM 1408 O O . MET B 1 85 ? -4.918 21.484 -6.879 1 35.12 85 MET B O 1
ATOM 1412 N N . GLN B 1 86 ? -6.75 21.25 -7.984 1 34.94 86 GLN B N 1
ATOM 1413 C CA . GLN B 1 86 ? -6.535 22.469 -8.766 1 34.94 86 GLN B CA 1
ATOM 1414 C C . GLN B 1 86 ? -6.598 23.703 -7.887 1 34.94 86 GLN B C 1
ATOM 1416 O O . GLN B 1 86 ? -6.078 24.766 -8.25 1 34.94 86 GLN B O 1
ATOM 1421 N N . GLY B 1 87 ? -7.395 23.703 -6.965 1 34.16 87 GLY B N 1
ATOM 1422 C CA . GLY B 1 87 ? -7.477 24.906 -6.141 1 34.16 87 GLY B CA 1
ATOM 1423 C C . GLY B 1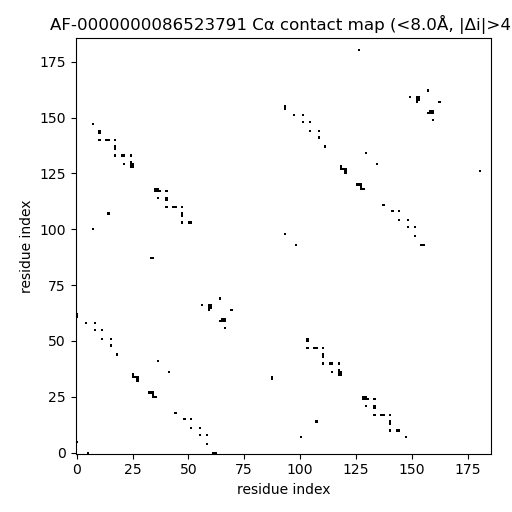 87 ? -6.211 25.172 -5.352 1 34.16 87 GLY B C 1
ATOM 1424 O O . GLY B 1 87 ? -6.148 26.125 -4.582 1 34.16 87 GLY B O 1
ATOM 1425 N N . LEU B 1 88 ? -5.43 24.156 -5.219 1 35.25 88 LEU B N 1
ATOM 1426 C CA . LEU B 1 88 ? -4.215 24.5 -4.492 1 35.25 88 LEU B CA 1
ATOM 1427 C C . LEU B 1 88 ? -3.391 25.516 -5.27 1 35.25 88 LEU B C 1
ATOM 1429 O O . LEU B 1 88 ? -2.666 26.328 -4.676 1 35.25 88 LEU B O 1
ATOM 1433 N N . LYS B 1 89 ? -3.256 25.406 -6.512 1 34.19 89 LYS B N 1
ATOM 1434 C CA . LYS B 1 89 ? -2.309 26.281 -7.199 1 34.19 89 LYS B CA 1
ATOM 1435 C C . LYS B 1 89 ? -2.9 27.672 -7.43 1 34.19 89 LYS B C 1
ATOM 1437 O O . LYS B 1 89 ? -2.189 28.594 -7.816 1 34.19 89 LYS B O 1
ATOM 1442 N N . LYS B 1 90 ? -4.219 27.812 -7.512 1 35.38 90 LYS B N 1
ATOM 1443 C CA . LYS B 1 90 ? -4.512 29.062 -8.195 1 35.38 90 LYS B CA 1
ATOM 1444 C C . LYS B 1 90 ? -4.191 30.266 -7.312 1 35.38 90 LYS B C 1
ATOM 1446 O O . LYS B 1 90 ? -4.352 31.422 -7.734 1 35.38 90 LYS B O 1
ATOM 1451 N N . ARG B 1 91 ? -3.955 30.031 -6.113 1 34.81 91 ARG B N 1
ATOM 1452 C CA . ARG B 1 91 ? -3.941 31.375 -5.555 1 34.81 91 ARG B CA 1
ATOM 1453 C C . ARG B 1 91 ? -2.703 32.156 -6.008 1 34.81 91 ARG B C 1
ATOM 1455 O O . ARG B 1 91 ? -2.484 33.281 -5.59 1 34.81 91 ARG B O 1
ATOM 1462 N N . ALA B 1 92 ? -1.771 31.531 -6.645 1 31.08 92 ALA B N 1
ATOM 1463 C CA . ALA B 1 92 ? -0.654 32.469 -6.711 1 31.08 92 ALA B CA 1
ATOM 1464 C C . ALA B 1 92 ? -0.902 33.531 -7.766 1 31.08 92 ALA B C 1
ATOM 1466 O O . ALA B 1 92 ? -0.133 34.5 -7.879 1 31.08 92 ALA B O 1
ATOM 1467 N N . ASP B 1 93 ? -2.008 33.531 -8.531 1 26.25 93 ASP B N 1
ATOM 1468 C CA . ASP B 1 93 ? -1.886 34.812 -9.211 1 26.25 93 ASP B CA 1
ATOM 1469 C C . ASP B 1 93 ? -2.365 35.969 -8.312 1 26.25 93 ASP B C 1
ATOM 1471 O O . ASP B 1 93 ? -3.354 35.812 -7.594 1 26.25 93 ASP B O 1
#

Organism: NCBI:txid111769

Nearest PDB structures (foldseek):
  2i7u-assembly1_B  TM=5.259E-01  e=3.386E+00  unclassified

Radius of gyration: 18.72 Å; Cα contacts (8 Å, |Δi|>4): 92; chains: 2; bounding box: 45×55×47 Å

pLDDT: mean 73.53, std 26.25, range [26.25, 98.0]